Protein AF-A0A9P1HCH6-F1 (afdb_monomer_lite)

Secondary structure (DSSP, 8-state):
-PPPPPEE----TTSSHHHHHHHHHT-TTT-EEE--TTHHHHHTSTT----TTTT-HHHHHHTS-TT--HHHHHHHHHHHTTS-EEE-------S-TTTT--S--GGG--HHHHHHHHHHHHHTTSS-GGG--B--HHHHHH-HHHHHHHHHHHHTPPP-GGGGB--HHHHHHHHHHTGGGTTTSHHHHH-SB----SS------HHHHHHHHHHHH-HHHHHHHHHHHHHHHHHHHHHHTTB--PPPPP-

Organism: NCBI:txid1442378

InterPro domains:
  IPR027417 P-loop containing nucleoside triphosphate hydrolase [G3DSA:3.40.50.300] (3-243)
  IPR027417 P-loop containing nucleoside triphosphate hydrolase [SSF52540] (5-238)
  IPR053226 Pyrrolopyrazine biosynthesis cluster protein F [PTHR48419] (110-244)

Radius of gyration: 18.78 Å; chains: 1; bounding box: 43×44×42 Å

Structure (mmCIF, N/CA/C/O backbone):
data_AF-A0A9P1HCH6-F1
#
_entry.id   AF-A0A9P1HCH6-F1
#
loop_
_atom_site.group_PDB
_atom_site.id
_atom_site.type_symbol
_atom_site.label_atom_id
_atom_site.label_alt_id
_atom_site.label_comp_id
_atom_site.label_asym_id
_atom_site.label_entity_id
_atom_site.label_seq_id
_atom_site.pdbx_PDB_ins_code
_atom_site.Cartn_x
_atom_site.Cartn_y
_atom_site.Cartn_z
_atom_site.occupancy
_atom_site.B_iso_or_equiv
_atom_site.auth_seq_id
_atom_site.auth_comp_id
_atom_site.auth_asym_id
_atom_site.auth_atom_id
_atom_site.pdbx_PDB_model_num
ATOM 1 N N . MET A 1 1 ? -14.260 -20.215 19.682 1.00 40.44 1 MET A N 1
ATOM 2 C CA . MET A 1 1 ? -13.520 -18.948 19.519 1.00 40.44 1 MET A CA 1
ATOM 3 C C . MET A 1 1 ? -14.029 -18.319 18.237 1.00 40.44 1 MET A C 1
ATOM 5 O O . MET A 1 1 ? -14.279 -19.072 17.303 1.00 40.44 1 MET A O 1
ATOM 9 N N . ALA A 1 2 ? -14.319 -17.017 18.216 1.00 41.84 2 ALA A N 1
ATOM 10 C CA . ALA A 1 2 ? -14.715 -16.365 16.970 1.00 41.84 2 ALA A CA 1
ATOM 11 C C . ALA A 1 2 ? -13.561 -16.521 15.970 1.00 41.84 2 ALA A C 1
ATOM 13 O O . ALA A 1 2 ? -12.414 -16.289 16.342 1.00 41.84 2 ALA A O 1
ATOM 14 N N . SER A 1 3 ? -13.860 -16.994 14.759 1.00 47.19 3 SER A N 1
ATOM 15 C CA . SER A 1 3 ? -12.874 -17.119 13.685 1.00 47.19 3 SER A CA 1
ATOM 16 C C . SER A 1 3 ? -12.247 -15.750 13.450 1.00 47.19 3 SER A C 1
ATOM 18 O O . SER A 1 3 ? -12.951 -14.806 13.088 1.00 47.19 3 SER A O 1
ATOM 20 N N . VAL A 1 4 ? -10.946 -15.645 13.688 1.00 64.38 4 VAL A N 1
ATOM 21 C CA . VAL A 1 4 ? -10.162 -14.454 13.380 1.00 64.38 4 VAL A CA 1
ATOM 22 C C . VAL A 1 4 ? -10.122 -14.317 11.859 1.00 64.38 4 VAL A C 1
ATOM 24 O O . VAL A 1 4 ? -9.791 -15.269 11.158 1.00 64.38 4 VAL A O 1
ATOM 27 N N . LYS A 1 5 ? -10.567 -13.172 11.330 1.00 72.06 5 LYS A N 1
ATOM 28 C CA . LYS A 1 5 ? -10.512 -12.893 9.891 1.00 72.06 5 LYS A CA 1
ATOM 29 C C . LYS A 1 5 ? -9.161 -12.233 9.578 1.00 72.06 5 LYS A C 1
ATOM 31 O O . LYS A 1 5 ? -8.866 -11.212 10.207 1.00 72.06 5 LYS A O 1
ATOM 36 N N . PRO A 1 6 ? -8.357 -12.770 8.643 1.00 77.38 6 PRO A N 1
ATOM 37 C CA . PRO A 1 6 ? -7.134 -12.108 8.199 1.00 77.38 6 PRO A CA 1
ATOM 38 C C . PRO A 1 6 ? -7.465 -10.795 7.475 1.00 77.38 6 PRO A C 1
ATOM 40 O O . PRO A 1 6 ? -8.541 -10.658 6.888 1.00 77.38 6 PRO A O 1
ATOM 43 N N . ILE A 1 7 ? -6.543 -9.830 7.515 1.00 80.81 7 ILE A N 1
ATOM 44 C CA . ILE A 1 7 ? -6.733 -8.487 6.955 1.00 80.81 7 ILE A CA 1
ATOM 45 C C . ILE A 1 7 ? -5.707 -8.270 5.846 1.00 80.81 7 ILE A C 1
ATOM 47 O O . ILE A 1 7 ? -4.525 -8.043 6.082 1.00 80.81 7 ILE A O 1
ATOM 51 N N . PHE A 1 8 ? -6.168 -8.302 4.603 1.00 83.12 8 PHE A N 1
ATOM 52 C CA . PHE A 1 8 ? -5.313 -7.998 3.465 1.00 83.12 8 PHE A CA 1
ATOM 53 C C . PHE A 1 8 ? -5.377 -6.505 3.138 1.00 83.12 8 PHE A C 1
ATOM 55 O O . PHE A 1 8 ? -6.469 -5.965 2.961 1.00 83.12 8 PHE A O 1
ATOM 62 N N . THR A 1 9 ? -4.232 -5.839 2.999 1.00 83.31 9 THR A N 1
ATOM 63 C CA . THR A 1 9 ? -4.176 -4.433 2.592 1.00 83.31 9 THR A CA 1
ATOM 64 C C . THR A 1 9 ? -3.406 -4.302 1.290 1.00 83.31 9 THR A C 1
ATOM 66 O O . THR A 1 9 ? -2.201 -4.462 1.239 1.00 83.31 9 THR A O 1
ATOM 69 N N . ALA A 1 10 ? -4.088 -3.973 0.200 1.00 84.12 10 ALA A N 1
ATOM 70 C CA . ALA A 1 10 ? -3.412 -3.675 -1.056 1.00 84.12 10 ALA A CA 1
ATOM 71 C C . ALA A 1 10 ? -3.025 -2.189 -1.106 1.00 84.12 10 ALA A C 1
ATOM 73 O O . ALA A 1 10 ? -3.844 -1.331 -0.785 1.00 84.12 10 ALA A O 1
ATOM 74 N N . THR A 1 11 ? -1.797 -1.874 -1.517 1.00 80.62 11 THR A N 1
ATOM 75 C CA . THR A 1 11 ? -1.327 -0.495 -1.696 1.00 80.62 11 THR A CA 1
ATOM 76 C C . THR A 1 11 ? -0.550 -0.376 -2.998 1.00 80.62 11 THR A C 1
ATOM 78 O O . THR A 1 11 ? -0.023 -1.361 -3.504 1.00 80.62 11 THR A O 1
ATOM 81 N N . HIS A 1 12 ? -0.476 0.836 -3.539 1.00 76.44 12 HIS A N 1
ATOM 82 C CA . HIS A 1 12 ? 0.522 1.180 -4.541 1.00 76.44 12 HIS A CA 1
ATOM 83 C C . HIS A 1 12 ? 1.705 1.856 -3.843 1.00 76.44 12 HIS A C 1
ATOM 85 O O . HIS A 1 12 ? 1.571 2.365 -2.716 1.00 76.44 12 HIS A O 1
ATOM 91 N N . PRO A 1 13 ? 2.865 1.944 -4.503 1.00 70.44 13 PRO A N 1
ATOM 92 C CA . PRO A 1 13 ? 3.971 2.726 -3.995 1.00 70.44 13 PRO A CA 1
ATOM 93 C C . PRO A 1 13 ? 3.630 4.171 -3.649 1.00 70.44 13 PRO A C 1
ATOM 95 O O . PRO A 1 13 ? 2.896 4.843 -4.367 1.00 70.44 13 PRO A O 1
ATOM 98 N N . ARG A 1 14 ? 4.263 4.689 -2.589 1.00 68.31 14 ARG A N 1
ATOM 99 C CA . ARG A 1 14 ? 4.127 6.083 -2.118 1.00 68.31 14 ARG A CA 1
ATOM 100 C C . ARG A 1 14 ? 2.739 6.474 -1.584 1.00 68.31 14 ARG A C 1
ATOM 102 O O . ARG A 1 14 ? 2.523 7.655 -1.352 1.00 68.31 14 ARG A O 1
ATOM 109 N N . ALA A 1 15 ? 1.867 5.521 -1.256 1.00 71.00 15 ALA A N 1
ATOM 110 C CA . ALA A 1 15 ? 0.575 5.790 -0.607 1.00 71.00 15 ALA A CA 1
ATOM 111 C C . ALA A 1 15 ? 0.653 5.983 0.929 1.00 71.00 15 ALA A C 1
ATOM 113 O O . ALA A 1 15 ? -0.327 5.777 1.636 1.00 71.00 15 ALA A O 1
ATOM 114 N N . CYS A 1 16 ? 1.830 6.305 1.483 1.00 77.75 16 CYS A N 1
ATOM 115 C CA . CYS A 1 16 ? 2.064 6.371 2.939 1.00 77.75 16 CYS A CA 1
ATOM 116 C C . CYS A 1 16 ? 1.741 5.073 3.713 1.00 77.75 16 CYS A C 1
ATOM 118 O O . CYS A 1 16 ? 1.562 5.102 4.932 1.00 77.75 16 CYS A O 1
ATOM 120 N N . SER A 1 17 ? 1.754 3.931 3.021 1.00 76.44 17 SER A N 1
ATOM 121 C CA . SER A 1 17 ? 1.450 2.606 3.567 1.00 76.44 17 SER A CA 1
ATOM 122 C C . SER A 1 17 ? 2.354 2.191 4.725 1.00 76.44 17 SER A C 1
ATOM 124 O O . SER A 1 17 ? 1.861 1.605 5.674 1.00 76.44 17 SER A O 1
ATOM 126 N N . THR A 1 18 ? 3.639 2.554 4.725 1.00 78.00 18 THR A N 1
ATOM 127 C CA . THR A 1 18 ? 4.528 2.266 5.863 1.00 78.00 18 THR A CA 1
ATOM 128 C C . THR A 1 18 ? 4.090 3.007 7.120 1.00 78.00 18 THR A C 1
ATOM 130 O O . THR A 1 18 ? 4.117 2.449 8.206 1.00 78.00 18 THR A O 1
ATOM 133 N N . ALA A 1 19 ? 3.673 4.273 7.008 1.00 82.19 19 ALA A N 1
ATOM 134 C CA . ALA A 1 19 ? 3.182 5.010 8.169 1.00 82.19 19 ALA A CA 1
ATOM 135 C C . ALA A 1 19 ? 1.885 4.380 8.698 1.00 82.19 19 ALA A C 1
ATOM 137 O O . ALA A 1 19 ? 1.717 4.264 9.909 1.00 82.19 19 ALA A O 1
ATOM 138 N N . PHE A 1 20 ? 1.019 3.926 7.787 1.00 87.25 20 PHE A N 1
ATOM 139 C CA . PHE A 1 20 ? -0.190 3.179 8.114 1.00 87.25 20 PHE A CA 1
ATOM 140 C C . PHE A 1 20 ? 0.120 1.847 8.805 1.00 87.25 20 PHE A C 1
ATOM 142 O O . PHE A 1 20 ? -0.348 1.618 9.911 1.00 87.25 20 PHE A O 1
ATOM 149 N N . GLU A 1 21 ? 0.947 0.990 8.203 1.00 85.75 21 GLU A N 1
ATOM 150 C CA . GLU A 1 21 ? 1.366 -0.308 8.753 1.00 85.75 21 GLU A CA 1
ATOM 151 C C . GLU A 1 21 ? 1.851 -0.163 10.177 1.00 85.75 21 GLU A C 1
ATOM 153 O O . GLU A 1 21 ? 1.468 -0.889 11.090 1.00 85.75 21 GLU A O 1
ATOM 158 N N . ARG A 1 22 ? 2.692 0.841 10.359 1.00 85.19 22 ARG A N 1
ATOM 159 C CA . ARG A 1 22 ? 3.461 0.984 11.560 1.00 85.19 22 ARG A CA 1
ATOM 160 C C . ARG A 1 22 ? 2.468 1.361 12.713 1.00 85.19 22 ARG A C 1
ATOM 162 O O . ARG A 1 22 ? 2.648 0.882 13.832 1.00 85.19 22 ARG A O 1
ATOM 169 N N . VAL A 1 23 ? 1.344 2.051 12.443 1.00 88.19 23 VAL A N 1
ATOM 170 C CA . VAL A 1 23 ? 0.246 2.261 13.423 1.00 88.19 23 VAL A CA 1
ATOM 171 C C . VAL A 1 23 ? -0.291 0.923 13.946 1.00 88.19 23 VAL A C 1
ATOM 173 O O . VAL A 1 23 ? -0.517 0.767 15.146 1.00 88.19 23 VAL A O 1
ATOM 176 N N . PHE A 1 24 ? -0.447 -0.074 13.074 1.00 88.38 24 PHE A N 1
ATOM 177 C CA . PHE A 1 24 ? -0.938 -1.406 13.440 1.00 88.38 24 PHE A CA 1
ATOM 178 C C . PHE A 1 24 ? 0.141 -2.306 14.050 1.00 88.38 24 PHE A C 1
ATOM 180 O O . PHE A 1 24 ? -0.189 -3.142 14.886 1.00 88.38 24 PHE A O 1
ATOM 187 N N . MET A 1 25 ? 1.426 -2.077 13.772 1.00 85.94 25 MET A N 1
ATOM 188 C CA . MET A 1 25 ? 2.530 -2.783 14.447 1.00 85.94 25 MET A CA 1
ATOM 189 C C . MET A 1 25 ? 2.579 -2.530 15.963 1.00 85.94 25 MET A C 1
ATOM 191 O O . MET A 1 25 ? 3.177 -3.306 16.707 1.00 85.94 25 MET A O 1
ATOM 195 N N . THR A 1 26 ? 1.926 -1.470 16.452 1.00 86.75 26 THR A N 1
ATOM 196 C CA . THR A 1 26 ? 1.762 -1.217 17.897 1.00 86.75 26 THR A CA 1
ATOM 197 C C . THR A 1 26 ? 0.782 -2.196 18.569 1.00 86.75 26 THR A C 1
ATOM 199 O O . THR A 1 26 ? 0.764 -2.333 19.792 1.00 86.75 26 THR A O 1
ATOM 202 N N . ARG A 1 27 ? -0.039 -2.914 17.789 1.00 85.81 27 ARG A N 1
ATOM 203 C CA . ARG A 1 27 ? -1.106 -3.821 18.248 1.00 85.81 27 ARG A CA 1
ATOM 204 C C . ARG A 1 27 ? -0.651 -5.261 18.436 1.00 85.81 27 ARG A C 1
ATOM 206 O O . ARG A 1 27 ? -1.411 -6.182 18.151 1.00 85.81 27 ARG A O 1
ATOM 213 N N . ARG A 1 28 ? 0.554 -5.469 18.959 1.00 81.81 28 ARG A N 1
ATOM 214 C CA . ARG A 1 28 ? 1.176 -6.802 19.114 1.00 81.81 28 ARG A CA 1
ATOM 215 C C . ARG A 1 28 ? 0.398 -7.770 20.000 1.00 81.81 28 ARG A C 1
ATOM 217 O O . ARG A 1 28 ? 0.636 -8.966 19.970 1.00 81.81 28 ARG A O 1
ATOM 224 N N . ASP A 1 29 ? -0.513 -7.245 20.811 1.00 81.38 29 ASP A N 1
ATOM 225 C CA . ASP A 1 29 ? -1.441 -8.025 21.623 1.00 81.38 29 ASP A CA 1
ATOM 226 C C . ASP A 1 29 ? -2.552 -8.697 20.801 1.00 81.38 29 ASP A C 1
ATOM 228 O O . ASP A 1 29 ? -3.227 -9.592 21.303 1.00 81.38 29 ASP A O 1
ATOM 232 N N . SER A 1 30 ? -2.766 -8.249 19.562 1.00 79.12 30 SER A N 1
ATOM 233 C CA . SER A 1 30 ? -3.918 -8.639 18.742 1.00 79.12 30 SER A CA 1
ATOM 234 C C . SER A 1 30 ? -3.628 -8.825 17.252 1.00 79.12 30 SER A C 1
ATOM 236 O O . SER A 1 30 ? -4.443 -9.450 16.587 1.00 79.12 30 SER A O 1
ATOM 238 N N . LEU A 1 31 ? -2.525 -8.293 16.715 1.00 80.88 31 LEU A N 1
ATOM 239 C CA . LEU A 1 31 ? -2.188 -8.320 15.290 1.00 80.88 31 LEU A CA 1
ATOM 240 C C . LEU A 1 31 ? -0.758 -8.820 15.067 1.00 80.88 31 LEU A C 1
ATOM 242 O O . LEU A 1 31 ? 0.160 -8.408 15.781 1.00 80.88 31 LEU A O 1
ATOM 246 N N . GLU A 1 32 ? -0.575 -9.617 14.014 1.00 81.12 32 GLU A N 1
ATOM 247 C CA . GLU A 1 32 ? 0.728 -9.958 13.445 1.00 81.12 32 GLU A CA 1
ATOM 248 C C . GLU A 1 32 ? 0.865 -9.269 12.076 1.00 81.12 32 GLU A C 1
ATOM 250 O O . GLU A 1 32 ? 0.041 -9.438 11.176 1.00 81.12 32 GLU A O 1
ATOM 255 N N . CYS A 1 33 ? 1.887 -8.430 11.914 1.00 80.06 33 CYS A N 1
ATOM 256 C CA . CYS A 1 33 ? 2.113 -7.702 10.663 1.00 80.06 33 CYS A CA 1
ATOM 257 C C . CYS A 1 33 ? 3.126 -8.452 9.798 1.00 80.06 33 CYS A C 1
ATOM 259 O O . CYS A 1 33 ? 4.256 -8.688 10.221 1.00 80.06 33 CYS A O 1
ATOM 261 N N . VAL A 1 34 ? 2.733 -8.785 8.570 1.00 80.88 34 VAL A N 1
ATOM 262 C CA . VAL A 1 34 ? 3.602 -9.408 7.574 1.00 80.88 34 VAL A CA 1
ATOM 263 C C . VAL A 1 34 ? 3.934 -8.360 6.514 1.00 80.88 34 VAL A C 1
ATOM 265 O O . VAL A 1 34 ? 3.160 -8.083 5.595 1.00 80.88 34 VAL A O 1
ATOM 268 N N . HIS A 1 35 ? 5.116 -7.773 6.668 1.00 78.88 35 HIS A N 1
ATOM 269 C CA . HIS A 1 35 ? 5.600 -6.691 5.821 1.00 78.88 35 HIS A CA 1
ATOM 270 C C . HIS A 1 35 ? 6.032 -7.192 4.434 1.00 78.88 35 HIS A C 1
ATOM 272 O O . HIS A 1 35 ? 6.891 -8.070 4.330 1.00 78.88 35 HIS A O 1
ATOM 278 N N . GLU A 1 36 ? 5.449 -6.608 3.383 1.00 75.69 36 GLU A N 1
ATOM 279 C CA . GLU A 1 36 ? 5.825 -6.775 1.967 1.00 75.69 36 GLU A CA 1
ATOM 280 C C . GLU A 1 36 ? 6.195 -8.197 1.514 1.00 75.69 36 GLU A C 1
ATOM 282 O O . GLU A 1 36 ? 7.212 -8.397 0.851 1.00 75.69 36 GLU A O 1
ATOM 287 N N . PRO A 1 37 ? 5.347 -9.201 1.786 1.00 81.12 37 PRO A N 1
ATOM 288 C CA . PRO A 1 37 ? 5.705 -10.607 1.598 1.00 81.12 37 PRO A CA 1
ATOM 289 C C . PRO A 1 37 ? 5.912 -11.006 0.132 1.00 81.12 37 PRO A C 1
ATOM 291 O O . PRO A 1 37 ? 6.514 -12.035 -0.158 1.00 81.12 37 PRO A O 1
ATOM 294 N N . PHE A 1 38 ? 5.367 -10.224 -0.802 1.00 85.19 38 PHE A N 1
ATOM 295 C CA . PHE A 1 38 ? 5.429 -10.501 -2.236 1.00 85.19 38 PHE A CA 1
ATOM 296 C C . PHE A 1 38 ? 6.548 -9.743 -2.959 1.00 85.19 38 PHE A C 1
ATOM 298 O O . PHE A 1 38 ? 6.674 -9.886 -4.176 1.00 85.19 38 PHE A O 1
ATOM 305 N N . GLY A 1 39 ? 7.364 -8.960 -2.246 1.00 83.19 39 GLY A N 1
ATOM 306 C CA . GLY A 1 39 ? 8.494 -8.238 -2.835 1.00 83.19 39 GLY A CA 1
ATOM 307 C C . GLY A 1 39 ? 9.533 -9.176 -3.436 1.00 83.19 39 GLY A C 1
ATOM 308 O O . GLY A 1 39 ? 9.952 -9.020 -4.583 1.00 83.19 39 GLY A O 1
ATOM 309 N N . GLU A 1 40 ? 9.902 -10.207 -2.691 1.00 84.56 40 GLU A N 1
ATOM 310 C CA . GLU A 1 40 ? 10.917 -11.174 -3.079 1.00 84.56 40 GLU A CA 1
ATOM 311 C C . GLU A 1 40 ? 10.569 -11.929 -4.378 1.00 84.56 40 GLU A C 1
ATOM 313 O O . GLU A 1 40 ? 11.381 -11.887 -5.313 1.00 84.56 40 GLU A O 1
ATOM 318 N N . PRO A 1 41 ? 9.389 -12.575 -4.519 1.00 88.31 41 PRO A N 1
ATOM 319 C CA . PRO A 1 41 ? 9.020 -13.223 -5.776 1.00 88.31 41 PRO A CA 1
ATOM 320 C C . PRO A 1 41 ? 8.821 -12.223 -6.924 1.00 88.31 41 PRO A C 1
ATOM 322 O O . PRO A 1 41 ? 9.134 -12.564 -8.064 1.00 88.31 41 PRO A O 1
ATOM 325 N N . PHE A 1 42 ? 8.380 -10.988 -6.643 1.00 87.25 42 PHE A N 1
ATOM 326 C CA . PHE A 1 42 ? 8.181 -9.949 -7.661 1.00 87.25 42 PHE A CA 1
ATOM 327 C C . PHE A 1 42 ? 9.482 -9.475 -8.314 1.00 87.25 42 PHE A C 1
ATOM 329 O O . PHE A 1 42 ? 9.499 -9.269 -9.531 1.00 87.25 42 PHE A O 1
ATOM 336 N N . TYR A 1 43 ? 10.555 -9.314 -7.533 1.00 84.38 43 TYR A N 1
ATOM 337 C CA . TYR A 1 43 ? 11.851 -8.844 -8.031 1.00 84.38 43 TYR A CA 1
ATOM 338 C C . TYR A 1 43 ? 12.796 -9.983 -8.432 1.00 84.38 43 TYR A C 1
ATOM 340 O O . TYR A 1 43 ? 13.481 -9.890 -9.451 1.00 84.38 43 TYR A O 1
ATOM 348 N N . TYR A 1 44 ? 12.855 -11.068 -7.654 1.00 86.81 44 TYR A N 1
ATOM 349 C CA . TYR A 1 44 ? 13.930 -12.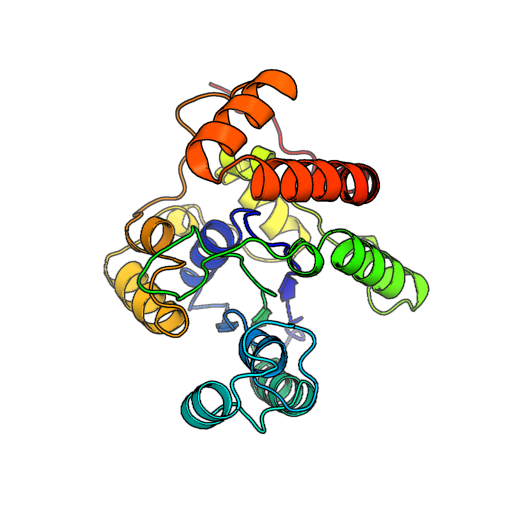064 -7.771 1.00 86.81 44 TYR A CA 1
ATOM 350 C C . TYR A 1 44 ? 13.456 -13.458 -8.180 1.00 86.81 44 TYR A C 1
ATOM 352 O O . TYR A 1 44 ? 14.247 -14.238 -8.730 1.00 86.81 44 TYR A O 1
ATOM 360 N N . GLY A 1 45 ? 12.185 -13.766 -7.928 1.00 87.75 45 GLY A N 1
ATOM 361 C CA . GLY A 1 45 ? 11.613 -15.091 -8.118 1.00 87.75 45 GLY A CA 1
ATOM 362 C C . GLY A 1 45 ? 11.635 -15.597 -9.569 1.00 87.75 45 GLY A C 1
ATOM 363 O O . GLY A 1 45 ? 11.906 -14.856 -10.526 1.00 87.75 45 GLY A O 1
ATOM 364 N N . PRO A 1 46 ? 11.324 -16.889 -9.770 1.00 88.50 46 PRO A N 1
ATOM 365 C CA . PRO A 1 46 ? 11.182 -17.459 -11.106 1.00 88.50 46 PRO A CA 1
ATOM 366 C C . PRO A 1 46 ? 9.961 -16.888 -11.849 1.00 88.50 46 PRO A C 1
ATOM 368 O O . PRO A 1 46 ? 9.980 -16.832 -13.075 1.00 88.50 46 PRO A O 1
ATOM 371 N N . GLU A 1 47 ? 8.952 -16.415 -11.110 1.00 90.31 47 GLU A N 1
ATOM 372 C CA . GLU A 1 47 ? 7.699 -15.812 -11.596 1.00 90.31 47 GLU A CA 1
ATOM 373 C C . GLU A 1 47 ? 7.733 -14.270 -11.586 1.00 90.31 47 GLU A C 1
ATOM 375 O O . GLU A 1 47 ? 6.687 -13.627 -11.655 1.00 90.31 47 GLU A O 1
ATOM 380 N N . ARG A 1 48 ? 8.924 -13.668 -11.453 1.00 87.50 48 ARG A N 1
ATOM 381 C CA . ARG A 1 48 ? 9.093 -12.213 -11.326 1.00 87.50 48 ARG A CA 1
ATOM 382 C C . ARG A 1 48 ? 8.406 -11.445 -12.453 1.00 87.50 48 ARG A C 1
ATOM 384 O O . ARG A 1 48 ? 8.481 -11.831 -13.621 1.00 87.50 48 ARG A O 1
ATOM 391 N N . MET A 1 49 ? 7.802 -10.322 -12.087 1.00 84.88 49 MET A N 1
ATOM 392 C CA . MET A 1 49 ? 7.168 -9.391 -13.024 1.00 84.88 49 MET A CA 1
ATOM 393 C C . MET A 1 49 ? 7.974 -8.098 -13.188 1.00 84.88 49 MET A C 1
ATOM 395 O O . MET A 1 49 ? 7.767 -7.369 -14.156 1.00 84.88 49 MET A O 1
ATOM 399 N N . SER A 1 50 ? 8.911 -7.818 -12.275 1.00 82.88 50 SER A N 1
ATOM 400 C CA . SER A 1 50 ? 9.803 -6.672 -12.413 1.00 82.88 50 SER A CA 1
ATOM 401 C C . SER A 1 50 ? 10.853 -6.915 -13.497 1.00 82.88 50 SER A C 1
ATOM 403 O O . SER A 1 50 ? 11.472 -7.979 -13.578 1.00 82.88 50 SER A O 1
ATOM 405 N N . GLU A 1 51 ? 11.108 -5.882 -14.297 1.00 82.81 51 GLU A N 1
ATOM 406 C CA . GLU A 1 51 ? 12.241 -5.851 -15.225 1.00 82.81 51 GLU A CA 1
ATOM 407 C C . GLU A 1 51 ? 13.558 -5.524 -14.503 1.00 82.81 51 GLU A C 1
ATOM 409 O O . GLU A 1 51 ? 14.644 -5.714 -15.066 1.00 82.81 51 GLU A O 1
ATOM 414 N N . ARG A 1 52 ? 13.492 -5.068 -13.239 1.00 77.81 52 ARG A N 1
ATOM 415 C CA . ARG A 1 52 ? 14.685 -4.789 -12.436 1.00 77.81 52 ARG A CA 1
ATOM 416 C C . ARG A 1 52 ? 15.519 -6.052 -12.300 1.00 77.81 52 ARG A C 1
ATOM 418 O O . ARG A 1 52 ? 15.017 -7.121 -11.966 1.00 77.81 52 ARG A O 1
ATOM 425 N N . TRP A 1 53 ? 16.809 -5.921 -12.600 1.00 77.25 53 TRP A N 1
ATOM 426 C CA . TRP A 1 53 ? 17.780 -7.019 -12.558 1.00 77.25 53 TRP A CA 1
ATOM 427 C C . TRP A 1 53 ? 17.420 -8.227 -13.438 1.00 77.25 53 TRP A C 1
ATOM 429 O O . TRP A 1 53 ? 18.027 -9.287 -13.294 1.00 77.25 53 TRP A O 1
ATOM 439 N N . MET A 1 54 ? 16.505 -8.086 -14.408 1.00 75.62 54 MET A N 1
ATOM 440 C CA . MET A 1 54 ? 16.141 -9.177 -15.321 1.00 75.62 54 MET A CA 1
ATOM 441 C C . MET A 1 54 ? 17.358 -9.736 -16.074 1.00 75.62 54 MET A C 1
ATOM 443 O O . MET A 1 54 ? 17.418 -10.938 -16.338 1.00 75.62 54 MET A O 1
ATOM 447 N N . ASN A 1 55 ? 18.335 -8.872 -16.364 1.00 78.69 55 ASN A N 1
ATOM 448 C CA . ASN A 1 55 ? 19.592 -9.218 -17.029 1.00 78.69 55 ASN A CA 1
ATOM 449 C C . ASN A 1 55 ? 20.768 -9.438 -16.057 1.00 78.69 55 ASN A C 1
ATOM 451 O O . ASN A 1 55 ? 21.851 -9.815 -16.499 1.00 78.69 55 ASN A O 1
ATOM 455 N N . ASP A 1 56 ? 20.571 -9.239 -14.750 1.00 81.94 56 ASP A N 1
ATOM 456 C CA . ASP A 1 56 ? 21.595 -9.418 -13.715 1.00 81.94 56 ASP A CA 1
ATOM 457 C C . ASP A 1 56 ? 21.296 -10.667 -12.874 1.00 81.94 56 ASP A C 1
ATOM 459 O O . ASP A 1 56 ? 20.832 -10.630 -11.730 1.00 81.94 56 ASP A O 1
ATOM 463 N N . ASN A 1 57 ? 21.560 -11.824 -13.483 1.00 81.38 57 ASN A N 1
ATOM 464 C CA . ASN A 1 57 ? 21.374 -13.113 -12.821 1.00 81.38 57 ASN A CA 1
ATOM 465 C C . ASN A 1 57 ? 22.286 -13.294 -11.601 1.00 81.38 57 ASN A C 1
ATOM 467 O O . ASN A 1 57 ? 21.939 -14.061 -10.704 1.00 81.38 57 ASN A O 1
ATOM 471 N N . GLU A 1 58 ? 23.437 -12.622 -11.553 1.00 84.62 58 GLU A N 1
ATOM 472 C CA . GLU A 1 58 ? 24.357 -12.736 -10.424 1.00 84.62 58 GLU A CA 1
ATOM 473 C C . GLU A 1 58 ? 23.778 -12.045 -9.187 1.00 84.62 58 GLU A C 1
ATOM 475 O O . GLU A 1 58 ? 23.731 -12.655 -8.117 1.00 84.62 58 GLU A O 1
ATOM 480 N N . TYR A 1 59 ? 23.268 -10.818 -9.336 1.00 81.31 59 TYR A N 1
ATOM 481 C CA . TYR A 1 59 ? 22.578 -10.106 -8.260 1.00 81.31 59 TYR A CA 1
ATOM 482 C C . TYR A 1 59 ? 21.344 -10.878 -7.781 1.00 81.31 59 TYR A C 1
ATOM 484 O O . TYR A 1 59 ? 21.155 -11.087 -6.581 1.00 81.31 59 TYR A O 1
ATOM 492 N N . ARG A 1 60 ? 20.559 -11.411 -8.725 1.00 83.25 60 ARG A N 1
ATOM 493 C CA . ARG A 1 60 ? 19.377 -12.224 -8.420 1.00 83.25 60 ARG A CA 1
ATOM 494 C C . ARG A 1 60 ? 19.721 -13.455 -7.584 1.00 83.25 60 ARG A C 1
ATOM 496 O O . ARG A 1 60 ? 19.058 -13.706 -6.583 1.00 83.25 60 ARG A O 1
ATOM 503 N N . LEU A 1 61 ? 20.762 -14.206 -7.947 1.00 84.69 61 LEU A N 1
ATOM 504 C CA . LEU A 1 61 ? 21.204 -15.377 -7.178 1.00 84.69 61 LEU A CA 1
ATOM 505 C C . LEU A 1 61 ? 21.761 -14.988 -5.802 1.00 84.69 61 LEU A C 1
ATOM 507 O O . LEU A 1 61 ? 21.483 -15.677 -4.821 1.00 84.69 61 LEU A O 1
ATOM 511 N N . LYS A 1 62 ? 22.493 -13.870 -5.710 1.00 86.38 62 LYS A N 1
ATOM 512 C CA . LYS A 1 62 ? 23.020 -13.346 -4.439 1.00 86.38 62 LYS A CA 1
ATOM 513 C C . LYS A 1 62 ? 21.928 -12.896 -3.467 1.00 86.38 62 LYS A C 1
ATOM 515 O O . LYS A 1 62 ? 22.169 -12.953 -2.267 1.00 86.38 62 LYS A O 1
ATOM 520 N N . SER A 1 63 ? 20.748 -12.501 -3.956 1.00 82.62 63 SER A N 1
ATOM 521 C CA . SER A 1 63 ? 19.614 -12.119 -3.097 1.00 82.62 63 SER A CA 1
ATOM 522 C C . SER A 1 63 ? 19.141 -13.248 -2.170 1.00 82.62 63 SER A C 1
ATOM 524 O O . SER A 1 63 ? 18.546 -12.973 -1.135 1.00 82.62 63 SER A O 1
ATOM 526 N N . GLY A 1 64 ? 19.377 -14.517 -2.537 1.00 86.69 64 GLY A N 1
ATOM 527 C CA . GLY A 1 64 ? 18.868 -15.688 -1.814 1.00 86.69 64 GLY A CA 1
ATOM 528 C C . GLY A 1 64 ? 17.412 -16.059 -2.132 1.00 86.69 64 GLY A C 1
ATOM 529 O O . GLY A 1 64 ? 16.990 -17.161 -1.793 1.00 86.69 64 GLY A O 1
ATOM 530 N N . TYR A 1 65 ? 16.673 -15.208 -2.853 1.00 86.62 65 TYR A N 1
ATOM 531 C CA . TYR A 1 65 ? 15.246 -15.396 -3.166 1.00 86.62 65 TYR A CA 1
ATOM 532 C C . TYR A 1 65 ? 14.973 -15.787 -4.624 1.00 86.62 65 TYR A C 1
ATOM 534 O O . TYR A 1 65 ? 13.832 -15.812 -5.078 1.00 86.62 65 TYR A O 1
ATOM 542 N N . ALA A 1 66 ? 16.020 -16.135 -5.376 1.00 87.00 66 ALA A N 1
ATOM 543 C CA . ALA A 1 66 ? 15.939 -16.447 -6.804 1.00 87.00 66 ALA A CA 1
ATOM 544 C C . ALA A 1 66 ? 14.968 -17.591 -7.168 1.00 87.00 66 ALA A C 1
ATOM 546 O O . ALA A 1 66 ? 14.559 -17.701 -8.326 1.00 87.00 66 ALA A O 1
ATOM 547 N N . ASN A 1 67 ? 14.648 -18.452 -6.199 1.00 90.19 67 ASN A N 1
ATOM 548 C CA . ASN A 1 67 ? 13.767 -19.609 -6.356 1.00 90.19 67 ASN A CA 1
ATOM 549 C C . ASN A 1 67 ? 12.453 -19.474 -5.567 1.00 90.19 67 ASN A C 1
ATOM 551 O O . ASN A 1 67 ? 11.658 -20.406 -5.588 1.00 90.19 67 ASN A O 1
ATOM 555 N N . THR A 1 68 ? 12.228 -18.353 -4.876 1.00 89.94 68 THR A N 1
ATOM 556 C CA . THR A 1 68 ? 11.012 -18.122 -4.087 1.00 89.94 68 THR A CA 1
ATOM 557 C C . THR A 1 68 ? 9.844 -17.806 -5.014 1.00 89.94 68 THR A C 1
ATOM 559 O O . THR A 1 68 ? 9.923 -16.865 -5.803 1.00 89.94 68 THR A O 1
ATOM 562 N N . THR A 1 69 ? 8.763 -18.579 -4.920 1.00 92.12 69 THR A N 1
ATOM 563 C CA . THR A 1 69 ? 7.534 -18.382 -5.707 1.00 92.12 69 THR A CA 1
ATOM 564 C C . THR A 1 69 ? 6.481 -17.592 -4.932 1.00 92.12 69 THR A C 1
ATOM 566 O O . THR A 1 69 ? 6.528 -17.510 -3.701 1.00 92.12 69 THR A O 1
ATOM 569 N N . TYR A 1 70 ? 5.474 -17.054 -5.629 1.00 87.81 70 TYR A N 1
ATOM 570 C CA . TYR A 1 70 ? 4.311 -16.451 -4.959 1.00 87.81 70 TYR A CA 1
ATOM 571 C C . TYR A 1 70 ? 3.564 -17.471 -4.093 1.00 87.81 70 TYR A C 1
ATOM 573 O O . TYR A 1 70 ? 3.037 -17.132 -3.031 1.00 87.81 70 TYR A O 1
ATOM 581 N N . LYS A 1 71 ? 3.550 -18.739 -4.521 1.00 88.88 71 LYS A N 1
ATOM 582 C CA . LYS A 1 71 ? 2.929 -19.831 -3.773 1.00 88.88 71 LYS A CA 1
ATOM 583 C C . LYS A 1 71 ? 3.645 -20.092 -2.447 1.00 88.88 71 LYS A C 1
ATOM 585 O O . LYS A 1 71 ? 2.971 -20.247 -1.436 1.00 88.88 71 LYS A O 1
ATOM 590 N N . ASP A 1 72 ? 4.978 -20.117 -2.433 1.00 88.94 72 ASP A N 1
ATOM 591 C CA . ASP A 1 72 ? 5.752 -20.349 -1.201 1.00 88.94 72 ASP A CA 1
ATOM 592 C C . ASP A 1 72 ? 5.454 -19.279 -0.142 1.00 88.94 72 ASP A C 1
ATOM 594 O O . ASP A 1 72 ? 5.310 -19.572 1.050 1.00 88.94 72 ASP A O 1
ATOM 598 N N . VAL A 1 73 ? 5.312 -18.031 -0.595 1.00 86.94 73 VAL A N 1
ATOM 599 C CA . VAL A 1 73 ? 4.922 -16.898 0.245 1.00 86.94 73 VAL A CA 1
ATOM 600 C C . VAL A 1 73 ? 3.501 -17.080 0.784 1.00 86.94 73 VAL A C 1
ATOM 602 O O . VAL A 1 73 ? 3.294 -16.988 1.994 1.00 86.94 73 VAL A O 1
ATOM 605 N N . LEU A 1 74 ? 2.528 -17.388 -0.080 1.00 84.94 74 LEU A N 1
ATOM 606 C CA . LEU A 1 74 ? 1.141 -17.628 0.334 1.00 84.94 74 LEU A CA 1
ATOM 607 C C . LEU A 1 74 ? 1.022 -18.790 1.322 1.00 84.94 74 LEU A C 1
ATOM 609 O O . LEU A 1 74 ? 0.344 -18.656 2.334 1.00 84.94 74 LEU A O 1
ATOM 613 N N . ASP A 1 75 ? 1.706 -19.906 1.075 1.00 84.88 75 ASP A N 1
ATOM 614 C CA . ASP A 1 75 ? 1.720 -21.057 1.980 1.00 84.88 75 ASP A CA 1
ATOM 615 C C . ASP A 1 75 ? 2.304 -20.688 3.355 1.00 84.88 75 ASP A C 1
ATOM 617 O O . ASP A 1 75 ? 1.926 -21.279 4.366 1.00 84.88 75 ASP A O 1
ATOM 621 N N . THR A 1 76 ? 3.239 -19.734 3.407 1.00 83.62 76 THR A N 1
ATOM 622 C CA . THR A 1 76 ? 3.816 -19.229 4.661 1.00 83.62 76 THR A CA 1
ATOM 623 C C . THR A 1 76 ? 2.822 -18.339 5.397 1.00 83.62 76 THR A C 1
ATOM 625 O O . THR A 1 76 ? 2.580 -18.562 6.580 1.00 83.62 76 THR A O 1
ATOM 628 N N . ILE A 1 77 ? 2.182 -17.405 4.688 1.00 79.75 77 ILE A N 1
ATOM 629 C CA . ILE A 1 77 ? 1.120 -16.548 5.230 1.00 79.75 77 ILE A CA 1
ATOM 630 C C . ILE A 1 77 ? -0.028 -17.402 5.773 1.00 79.75 77 ILE A C 1
ATOM 632 O O . ILE A 1 77 ? -0.473 -17.191 6.890 1.00 79.75 77 ILE A O 1
ATOM 636 N N . LEU A 1 78 ? -0.490 -18.408 5.030 1.00 76.94 78 LEU A N 1
ATOM 637 C CA . LEU A 1 78 ? -1.610 -19.255 5.451 1.00 76.94 78 LEU A CA 1
ATOM 638 C C . LEU A 1 78 ? -1.301 -20.103 6.693 1.00 76.94 78 LEU A C 1
ATOM 640 O O . LEU A 1 78 ? -2.232 -20.529 7.367 1.00 76.94 78 LEU A O 1
ATOM 644 N N . LYS A 1 79 ? -0.024 -20.343 7.015 1.00 74.38 79 LYS A N 1
ATOM 645 C CA . LYS A 1 79 ? 0.372 -21.003 8.272 1.00 74.38 79 LYS A CA 1
ATOM 646 C C . LYS A 1 79 ? 0.306 -20.069 9.478 1.00 74.38 79 LYS A C 1
ATOM 648 O O . LYS A 1 79 ? 0.157 -20.569 10.586 1.00 74.38 79 LYS A O 1
ATOM 653 N N . VAL A 1 80 ? 0.446 -18.759 9.266 1.00 68.25 80 VAL A N 1
ATOM 654 C CA . VAL A 1 80 ? 0.356 -17.731 10.320 1.00 68.25 80 VAL A CA 1
ATOM 655 C C . VAL A 1 80 ? -1.018 -17.051 10.363 1.00 68.25 80 VAL A C 1
ATOM 657 O O . VAL A 1 80 ? -1.384 -16.470 11.372 1.00 68.25 80 VAL A O 1
ATOM 660 N N . ALA A 1 81 ? -1.835 -17.199 9.314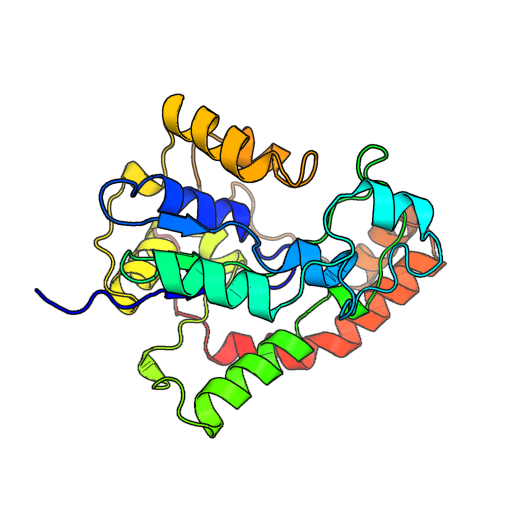 1.00 58.16 81 ALA A N 1
ATOM 661 C CA . ALA A 1 81 ? -3.152 -16.572 9.163 1.00 58.16 81 ALA A CA 1
ATOM 662 C C . ALA A 1 81 ? -4.246 -17.073 10.129 1.00 58.16 81 ALA A C 1
ATOM 664 O O . ALA A 1 81 ? -5.366 -16.559 10.083 1.00 58.16 81 ALA A O 1
ATOM 665 N N . ASP A 1 82 ? -3.940 -18.031 11.012 1.00 52.25 82 ASP A N 1
ATOM 666 C CA . ASP A 1 82 ? -4.751 -18.292 12.212 1.00 52.25 82 ASP A CA 1
ATOM 667 C C . ASP A 1 82 ? -4.698 -17.100 13.203 1.00 52.25 82 ASP A C 1
ATOM 669 O O . ASP A 1 82 ? -5.557 -16.973 14.080 1.00 52.25 82 ASP A O 1
ATOM 673 N N . GLU A 1 83 ? -3.737 -16.187 13.019 1.00 47.16 83 GLU A N 1
ATOM 674 C CA . GLU A 1 83 ? -3.553 -14.922 13.729 1.00 47.16 83 GLU A CA 1
ATOM 675 C C . GLU A 1 83 ? -3.776 -13.741 12.758 1.00 47.16 83 GLU A C 1
ATOM 677 O O . GLU A 1 83 ? -3.553 -13.846 11.548 1.00 47.16 83 GLU A O 1
ATOM 682 N N . HIS A 1 84 ? -4.306 -12.616 13.257 1.00 51.00 84 HIS A N 1
ATOM 683 C CA . HIS A 1 84 ? -4.716 -11.464 12.443 1.00 51.00 84 HIS A CA 1
ATOM 684 C C . HIS A 1 84 ? -3.546 -10.917 11.607 1.00 51.00 84 HIS A C 1
ATOM 686 O O . HIS A 1 84 ? -2.774 -10.086 12.079 1.00 51.00 84 HIS A O 1
ATOM 692 N N . THR A 1 85 ? -3.437 -11.376 10.362 1.00 48.50 85 THR A N 1
ATOM 693 C CA . THR A 1 85 ? -2.305 -11.067 9.489 1.00 48.50 85 THR A CA 1
ATOM 694 C C . THR A 1 85 ? -2.598 -9.818 8.671 1.00 48.50 85 THR A C 1
ATOM 696 O O . THR A 1 85 ? -3.612 -9.792 7.975 1.00 48.50 85 THR A O 1
ATOM 699 N N . PHE A 1 86 ? -1.726 -8.809 8.765 1.00 48.06 86 PHE A N 1
ATOM 700 C CA . PHE A 1 86 ? -1.755 -7.573 7.975 1.00 48.06 86 PHE A CA 1
ATOM 701 C C . PHE A 1 86 ? -0.730 -7.658 6.835 1.00 48.06 86 PHE A C 1
ATOM 703 O O . PHE A 1 86 ? 0.447 -7.883 7.104 1.00 48.06 86 PHE A O 1
ATOM 710 N N . LEU A 1 87 ? -1.160 -7.516 5.578 1.00 45.06 87 LEU A N 1
ATOM 711 C CA . LEU A 1 87 ? -0.313 -7.718 4.387 1.00 45.06 87 LEU A CA 1
ATOM 712 C C . LEU A 1 87 ? -0.310 -6.453 3.545 1.00 45.06 87 LEU A C 1
ATOM 714 O O . LEU A 1 87 ? -1.395 -5.966 3.263 1.00 45.06 87 LEU A O 1
ATOM 718 N N . LEU A 1 88 ? 0.859 -5.969 3.113 1.00 41.97 88 LEU A N 1
ATOM 719 C CA . LEU A 1 88 ? 1.009 -4.839 2.185 1.00 41.97 88 LEU A CA 1
ATOM 720 C C . LEU A 1 88 ? 1.799 -5.253 0.941 1.00 41.97 88 LEU A C 1
ATOM 722 O O . LEU A 1 88 ? 2.897 -5.771 1.096 1.00 41.97 88 LEU A O 1
ATOM 726 N N . PRO A 1 89 ? 1.321 -5.028 -0.292 1.00 40.88 89 PRO A N 1
ATOM 727 C CA . PRO A 1 89 ? 2.139 -5.180 -1.484 1.00 40.88 89 PRO A CA 1
ATOM 728 C C . PRO A 1 89 ? 2.808 -3.858 -1.896 1.00 40.88 89 PRO A C 1
ATOM 730 O O . PRO A 1 89 ? 2.136 -2.881 -2.196 1.00 40.88 89 PRO A O 1
ATOM 733 N N . LEU A 1 90 ? 4.141 -3.922 -1.973 1.00 32.59 90 LEU A N 1
ATOM 734 C CA . LEU A 1 90 ? 5.074 -3.223 -2.872 1.00 32.59 90 LEU A CA 1
ATOM 735 C C . LEU A 1 90 ? 5.180 -1.680 -2.808 1.00 32.59 90 LEU A C 1
ATOM 737 O O . LEU A 1 90 ? 4.258 -0.934 -3.141 1.00 32.59 90 LEU A O 1
ATOM 741 N N . HIS A 1 91 ? 6.399 -1.209 -2.494 1.00 47.12 91 HIS A N 1
ATOM 742 C CA . HIS A 1 91 ? 6.825 0.197 -2.495 1.00 47.12 91 HIS A CA 1
ATOM 743 C C . HIS A 1 91 ? 7.921 0.531 -3.536 1.00 47.12 91 HIS A C 1
ATOM 745 O O . HIS A 1 91 ? 8.730 -0.305 -3.931 1.00 47.12 91 HIS A O 1
ATOM 751 N N . ARG A 1 92 ? 7.979 1.818 -3.925 1.00 40.69 92 ARG A N 1
ATOM 752 C CA . ARG A 1 92 ? 8.974 2.475 -4.798 1.00 40.69 92 ARG A CA 1
ATOM 753 C C . ARG A 1 92 ? 9.865 3.381 -3.951 1.00 40.69 92 ARG A C 1
ATOM 755 O O . ARG A 1 92 ? 9.363 4.288 -3.289 1.00 40.69 92 ARG A O 1
ATOM 762 N N . SER A 1 93 ? 11.178 3.189 -4.051 1.00 40.84 93 SER A N 1
ATOM 763 C CA . SER A 1 93 ? 12.212 3.997 -3.388 1.00 40.84 93 SER A CA 1
ATOM 764 C C . SER A 1 93 ? 12.251 5.454 -3.881 1.00 40.84 93 SER A C 1
ATOM 766 O O . SER A 1 93 ? 11.975 5.708 -5.061 1.00 40.84 93 SER A O 1
ATOM 768 N N . PRO A 1 94 ? 12.684 6.427 -3.058 1.00 38.56 94 PRO A N 1
ATOM 769 C CA . PRO A 1 94 ? 13.427 7.558 -3.604 1.00 38.56 94 PRO A CA 1
ATOM 770 C C . PRO A 1 94 ? 14.690 7.039 -4.311 1.00 38.56 94 PRO A C 1
ATOM 772 O O . PRO A 1 94 ? 15.257 6.035 -3.898 1.00 38.56 94 PRO A O 1
ATOM 775 N N . LEU A 1 95 ? 15.131 7.713 -5.377 1.00 43.25 95 LEU A N 1
ATOM 776 C CA . LEU A 1 95 ? 16.428 7.426 -5.997 1.00 43.25 95 LEU A CA 1
ATOM 777 C C . LEU A 1 95 ? 17.516 7.570 -4.919 1.00 43.25 95 LEU A C 1
ATOM 779 O O . LEU A 1 95 ? 17.852 8.690 -4.533 1.00 43.25 95 LEU A O 1
ATOM 783 N N . ASP A 1 96 ? 18.007 6.452 -4.395 1.00 49.09 96 ASP A N 1
ATOM 784 C CA . ASP A 1 96 ? 19.040 6.397 -3.366 1.00 49.09 96 ASP A CA 1
ATOM 785 C C . ASP A 1 96 ? 20.179 5.522 -3.896 1.00 49.09 96 ASP A C 1
ATOM 787 O O . ASP A 1 96 ? 19.963 4.433 -4.435 1.00 49.09 96 ASP A O 1
ATOM 791 N N . SER A 1 97 ? 21.409 6.008 -3.751 1.00 46.44 97 SER A N 1
ATOM 792 C CA . SER A 1 97 ? 22.618 5.280 -4.135 1.00 46.44 97 SER A CA 1
ATOM 793 C C . SER A 1 97 ? 22.806 3.986 -3.339 1.00 46.44 97 SER A C 1
ATOM 795 O O . SER A 1 97 ? 23.591 3.134 -3.747 1.00 46.44 97 SER A O 1
ATOM 797 N N . ILE A 1 98 ? 22.084 3.820 -2.228 1.00 52.62 98 ILE A N 1
ATOM 798 C CA . ILE A 1 98 ? 22.083 2.604 -1.411 1.00 52.62 98 ILE A CA 1
ATOM 799 C C . ILE A 1 98 ? 21.221 1.498 -2.039 1.00 52.62 98 ILE A C 1
ATOM 801 O O . ILE A 1 98 ? 21.566 0.322 -1.933 1.00 52.62 98 ILE A O 1
ATOM 805 N N . THR A 1 99 ? 20.110 1.844 -2.695 1.00 55.22 99 THR A N 1
ATOM 806 C CA . THR A 1 99 ? 19.105 0.856 -3.123 1.00 55.22 99 THR A CA 1
ATOM 807 C C . THR A 1 99 ? 19.328 0.347 -4.549 1.00 55.22 99 THR A C 1
ATOM 809 O O . THR A 1 99 ? 18.740 -0.662 -4.928 1.00 55.22 99 THR A O 1
ATOM 812 N N . ASN A 1 100 ? 20.196 0.999 -5.337 1.00 59.69 100 ASN A N 1
ATOM 813 C CA . ASN A 1 100 ? 20.368 0.770 -6.783 1.00 59.69 100 ASN A CA 1
ATOM 814 C C . ASN A 1 100 ? 19.073 0.963 -7.602 1.00 59.69 100 ASN A C 1
ATOM 816 O O . ASN A 1 100 ? 18.961 0.469 -8.723 1.00 59.69 100 ASN A O 1
ATOM 820 N N . PHE A 1 101 ? 18.095 1.701 -7.069 1.00 63.75 101 PHE A N 1
ATOM 821 C CA . PHE A 1 101 ? 16.941 2.172 -7.832 1.00 63.75 101 PHE A CA 1
ATOM 822 C C . PHE A 1 101 ? 17.325 3.503 -8.480 1.00 63.75 101 PHE A C 1
ATOM 824 O O . PHE A 1 101 ? 17.112 4.565 -7.905 1.00 63.75 101 PHE A O 1
ATOM 831 N N . ASP A 1 102 ? 17.935 3.447 -9.660 1.00 67.25 102 ASP A N 1
ATOM 832 C CA . ASP A 1 102 ? 18.479 4.607 -10.379 1.00 67.25 102 ASP A CA 1
ATOM 833 C C . ASP A 1 102 ? 17.497 5.233 -11.388 1.00 67.25 102 ASP A C 1
ATOM 835 O O . ASP A 1 102 ? 17.705 6.361 -11.835 1.00 67.25 102 ASP A O 1
ATOM 839 N N . HIS A 1 103 ? 16.392 4.553 -11.706 1.00 70.38 103 HIS A N 1
ATOM 840 C CA . HIS A 1 103 ? 15.356 5.065 -12.604 1.00 70.38 103 HIS A CA 1
ATOM 841 C C . HIS A 1 103 ? 13.937 4.608 -12.233 1.00 70.38 103 HIS A C 1
ATOM 843 O O . HIS A 1 103 ? 13.707 3.618 -11.525 1.00 70.38 103 HIS A O 1
ATOM 849 N N . PHE A 1 104 ? 12.962 5.377 -12.725 1.00 76.56 104 PHE A N 1
ATOM 850 C CA . PHE A 1 104 ? 11.539 5.086 -12.597 1.00 76.56 104 PHE A CA 1
ATOM 851 C C . PHE A 1 104 ? 11.093 4.045 -13.624 1.00 76.56 104 PHE A C 1
ATOM 853 O O . PHE A 1 104 ? 11.385 4.195 -14.808 1.00 76.56 104 PHE A O 1
ATOM 860 N N . LEU A 1 105 ? 10.336 3.047 -13.169 1.00 79.62 105 LEU A N 1
ATOM 861 C CA . LEU A 1 105 ? 9.687 2.068 -14.028 1.00 79.62 105 LEU A CA 1
ATOM 862 C C . LEU A 1 105 ? 8.159 2.224 -13.932 1.00 79.62 105 LEU A C 1
ATOM 864 O O . LEU A 1 105 ? 7.608 2.102 -12.836 1.00 79.62 105 LEU A O 1
ATOM 868 N N . PRO A 1 106 ? 7.459 2.509 -15.046 1.00 82.12 106 PRO A N 1
ATOM 869 C CA . PRO A 1 106 ? 6.007 2.700 -15.044 1.00 82.12 106 PRO A CA 1
ATOM 870 C C . PRO A 1 106 ? 5.196 1.502 -14.541 1.00 82.12 106 PRO A C 1
ATOM 872 O O . PRO A 1 106 ? 4.167 1.698 -13.903 1.00 82.12 106 PRO A O 1
ATOM 875 N N . ASN A 1 107 ? 5.666 0.272 -14.776 1.00 80.75 107 ASN A N 1
ATOM 876 C CA . ASN A 1 107 ? 5.010 -0.961 -14.318 1.00 80.75 107 ASN A CA 1
ATOM 877 C C . ASN A 1 107 ? 5.050 -1.154 -12.790 1.00 80.75 107 ASN A C 1
ATOM 879 O O . ASN A 1 107 ? 4.477 -2.106 -12.277 1.00 80.75 107 ASN A O 1
ATOM 883 N N . GLU A 1 108 ? 5.713 -0.260 -12.056 1.00 78.06 108 GLU A N 1
ATOM 884 C CA . GLU A 1 108 ? 5.686 -0.227 -10.593 1.00 78.06 108 GLU A CA 1
ATOM 885 C C . GLU A 1 108 ? 4.673 0.795 -10.056 1.00 78.06 108 GLU A C 1
ATOM 887 O O . GLU A 1 108 ? 4.578 0.975 -8.848 1.00 78.06 108 GLU A O 1
ATOM 892 N N . ALA A 1 109 ? 3.923 1.502 -10.911 1.00 80.50 109 ALA A N 1
ATOM 893 C CA . ALA A 1 109 ? 2.934 2.480 -10.455 1.00 80.50 109 ALA A CA 1
ATOM 894 C C . ALA A 1 109 ? 1.751 1.832 -9.716 1.00 80.50 109 ALA A C 1
ATOM 896 O O . ALA A 1 109 ? 1.289 2.395 -8.729 1.00 80.50 109 ALA A O 1
ATOM 897 N N . GLY A 1 110 ? 1.293 0.657 -10.159 1.00 83.25 110 GLY A N 1
ATOM 898 C CA . GLY A 1 110 ? 0.388 -0.217 -9.409 1.00 83.25 110 GLY A CA 1
ATOM 899 C C . GLY A 1 110 ? -1.100 0.160 -9.384 1.00 83.25 110 GLY A C 1
ATOM 900 O O . GLY A 1 110 ? -1.867 -0.561 -8.746 1.00 83.25 110 GLY A O 1
ATOM 901 N N . TYR A 1 111 ? -1.546 1.262 -10.009 1.00 84.75 111 TYR A N 1
ATOM 902 C CA . TYR A 1 111 ? -2.964 1.663 -9.940 1.00 84.75 111 TYR A CA 1
ATOM 903 C C . TYR A 1 111 ? -3.874 0.778 -10.802 1.00 84.75 111 TYR A C 1
ATOM 905 O O . TYR A 1 111 ? -4.945 0.398 -10.324 1.00 84.75 111 TYR A O 1
ATOM 913 N N . ASP A 1 112 ? -3.455 0.410 -12.020 1.00 87.25 112 ASP A N 1
ATOM 914 C CA . ASP A 1 112 ? -4.191 -0.562 -12.850 1.00 87.25 112 ASP A CA 1
ATOM 915 C C . ASP A 1 112 ? -4.319 -1.900 -12.112 1.00 87.25 112 ASP A C 1
ATOM 917 O O . ASP A 1 112 ? -5.413 -2.447 -11.968 1.00 87.25 112 ASP A O 1
ATOM 921 N N . GLU A 1 113 ? -3.214 -2.406 -11.560 1.00 88.38 113 GLU A N 1
ATOM 922 C CA . GLU A 1 113 ? -3.192 -3.663 -10.817 1.00 88.38 113 GLU A CA 1
ATOM 923 C C . GLU A 1 113 ? -4.095 -3.616 -9.578 1.00 88.38 113 GLU A C 1
ATOM 925 O O . GLU A 1 113 ? -4.840 -4.568 -9.331 1.00 88.38 113 GLU A O 1
ATOM 930 N N . LEU A 1 114 ? -4.089 -2.508 -8.826 1.00 87.38 114 LEU A N 1
ATOM 931 C CA . LEU A 1 114 ? -4.988 -2.299 -7.687 1.00 87.38 114 LEU A CA 1
ATOM 932 C C . LEU A 1 114 ? -6.452 -2.297 -8.104 1.00 87.38 114 LEU A C 1
ATOM 934 O O . LEU A 1 114 ? -7.273 -2.947 -7.456 1.00 87.38 114 LEU A O 1
ATOM 938 N N . ARG A 1 115 ? -6.791 -1.574 -9.175 1.00 89.88 115 ARG A N 1
ATOM 939 C CA . ARG A 1 115 ? -8.160 -1.530 -9.686 1.00 89.88 115 ARG A CA 1
ATOM 940 C C . ARG A 1 115 ? -8.613 -2.909 -10.141 1.00 89.88 115 ARG A C 1
ATOM 942 O O . ARG A 1 115 ? -9.707 -3.338 -9.786 1.00 89.88 115 ARG A O 1
ATOM 949 N N . ARG A 1 116 ? -7.772 -3.623 -10.886 1.00 91.12 116 ARG A N 1
ATOM 950 C CA . ARG A 1 116 ? -8.068 -4.978 -11.359 1.00 91.12 116 ARG A CA 1
ATOM 951 C C . ARG A 1 116 ? -8.244 -5.947 -10.201 1.00 91.12 116 ARG A C 1
ATOM 953 O O . ARG A 1 116 ? -9.175 -6.743 -10.239 1.00 91.12 116 ARG A O 1
ATOM 960 N N . LEU A 1 117 ? -7.407 -5.859 -9.165 1.00 89.88 117 LEU A N 1
ATOM 961 C CA . LEU A 1 117 ? -7.575 -6.641 -7.942 1.00 89.88 117 LEU A CA 1
ATOM 962 C C . LEU A 1 117 ? -8.902 -6.302 -7.253 1.00 89.88 117 LEU A C 1
ATOM 964 O O . LEU A 1 117 ? -9.653 -7.208 -6.904 1.00 89.88 117 LEU A O 1
ATOM 968 N N . PHE A 1 118 ? -9.215 -5.016 -7.094 1.00 88.25 118 PHE A N 1
ATOM 969 C CA . PHE A 1 118 ? -10.461 -4.552 -6.485 1.00 88.25 118 PHE A CA 1
ATOM 970 C C . PHE A 1 118 ? -11.696 -5.084 -7.229 1.00 88.25 118 PHE A C 1
ATOM 972 O O . PHE A 1 118 ? -12.573 -5.696 -6.619 1.00 88.25 118 PHE A O 1
ATOM 979 N N . ASP A 1 119 ? -11.741 -4.918 -8.552 1.00 90.56 119 ASP A N 1
ATOM 980 C CA . ASP A 1 119 ? -12.855 -5.376 -9.387 1.00 90.56 119 ASP A CA 1
ATOM 981 C C . ASP A 1 119 ? -12.945 -6.914 -9.417 1.00 90.56 119 ASP A C 1
ATOM 983 O O . ASP A 1 119 ? -14.043 -7.474 -9.361 1.00 90.56 119 ASP A O 1
ATOM 987 N N . TYR A 1 120 ? -11.807 -7.616 -9.448 1.00 91.06 120 TYR A N 1
ATOM 988 C CA . TYR A 1 120 ? -11.746 -9.080 -9.384 1.00 91.06 120 TYR A CA 1
ATOM 989 C C . TYR A 1 120 ? -12.332 -9.617 -8.074 1.00 91.06 120 TYR A C 1
ATOM 991 O O . TYR A 1 120 ? -13.189 -10.497 -8.090 1.00 91.06 120 TYR A O 1
ATOM 999 N N . LEU A 1 121 ? -11.930 -9.043 -6.937 1.00 88.44 121 LEU A N 1
ATOM 1000 C CA . LEU A 1 121 ? -12.404 -9.453 -5.615 1.00 88.44 121 LEU A CA 1
ATOM 1001 C C . LEU A 1 121 ? -13.931 -9.338 -5.476 1.00 88.44 121 LEU A C 1
ATOM 1003 O O . LEU A 1 121 ? -14.555 -10.203 -4.860 1.00 88.44 121 LEU A O 1
ATOM 1007 N N . ILE A 1 122 ? -14.525 -8.302 -6.077 1.00 86.56 122 ILE A N 1
ATOM 1008 C CA . ILE A 1 122 ? -15.978 -8.090 -6.094 1.00 86.56 122 ILE A CA 1
ATOM 1009 C C . ILE A 1 122 ? -16.666 -9.038 -7.079 1.00 86.56 122 ILE A C 1
ATOM 1011 O O . ILE A 1 122 ? -17.668 -9.662 -6.734 1.00 86.56 122 ILE A O 1
ATOM 1015 N N . SER A 1 123 ? -16.167 -9.119 -8.315 1.00 91.31 123 SER A N 1
ATOM 1016 C CA . SER A 1 123 ? -16.824 -9.868 -9.396 1.00 91.31 123 SER A CA 1
ATOM 1017 C C . SER A 1 123 ? -16.835 -11.376 -9.160 1.00 91.31 123 SER A C 1
ATOM 1019 O O . SER A 1 123 ? -17.847 -12.019 -9.432 1.00 91.31 123 SER A O 1
ATOM 1021 N N . GLU A 1 124 ? -15.766 -11.918 -8.579 1.00 92.62 124 GLU A N 1
ATOM 1022 C CA . GLU A 1 124 ? -15.670 -13.333 -8.207 1.00 92.62 124 GLU A CA 1
ATOM 1023 C C . GLU A 1 124 ? -16.316 -13.640 -6.844 1.00 92.62 124 GLU A C 1
ATOM 1025 O O . GLU A 1 124 ? -16.369 -14.796 -6.425 1.00 92.62 124 GLU A O 1
ATOM 1030 N N . GLY A 1 125 ? -16.810 -12.621 -6.129 1.00 86.00 125 GLY A N 1
ATOM 1031 C CA . GLY A 1 125 ? -17.440 -12.788 -4.818 1.00 86.00 125 GLY A CA 1
ATOM 1032 C C . GLY A 1 125 ? -16.487 -13.322 -3.746 1.00 86.00 125 GLY A C 1
ATOM 1033 O O . GLY A 1 125 ? -16.926 -13.997 -2.816 1.00 86.00 125 GLY A O 1
ATOM 1034 N N . VAL A 1 126 ? -15.183 -13.043 -3.875 1.00 85.12 126 VAL A N 1
ATOM 1035 C CA . VAL A 1 126 ? -14.162 -13.450 -2.891 1.00 85.12 126 VAL A CA 1
ATOM 1036 C C . VAL A 1 126 ? -14.385 -12.726 -1.565 1.00 85.12 126 VAL A C 1
ATOM 1038 O O . VAL A 1 126 ? -14.179 -13.300 -0.496 1.00 85.12 126 VAL A O 1
ATOM 1041 N N . VAL A 1 127 ? -14.824 -11.468 -1.634 1.00 82.00 127 VAL A N 1
ATOM 1042 C CA . VAL A 1 127 ? -15.187 -10.646 -0.477 1.00 82.00 127 VAL A CA 1
ATOM 1043 C C . VAL A 1 127 ? -16.478 -9.887 -0.751 1.00 82.00 127 VAL A C 1
ATOM 1045 O O . VAL A 1 127 ? -16.750 -9.466 -1.877 1.00 82.00 127 VAL A O 1
ATOM 1048 N N . ASP A 1 128 ? -17.260 -9.659 0.302 1.00 83.62 128 ASP A N 1
ATOM 1049 C CA . ASP A 1 128 ? -18.398 -8.753 0.222 1.00 83.62 128 ASP A CA 1
ATOM 1050 C C . ASP A 1 128 ? -17.907 -7.325 -0.024 1.00 83.62 128 ASP A C 1
ATOM 1052 O O . ASP A 1 128 ? -16.938 -6.871 0.590 1.00 83.62 128 ASP A O 1
ATOM 1056 N N . ARG A 1 129 ? -18.626 -6.577 -0.865 1.00 81.38 129 ARG A N 1
ATOM 1057 C CA . ARG A 1 129 ? -18.299 -5.177 -1.171 1.00 81.38 129 ARG A CA 1
ATOM 1058 C C . ARG A 1 129 ? -18.170 -4.307 0.083 1.00 81.38 129 ARG A C 1
ATOM 1060 O O . ARG A 1 129 ? -17.306 -3.442 0.128 1.00 81.38 129 ARG A O 1
ATOM 1067 N N . ASP A 1 130 ? -18.988 -4.561 1.102 1.00 83.12 130 ASP A N 1
ATOM 1068 C CA . ASP A 1 130 ? -18.962 -3.814 2.367 1.00 83.12 130 ASP A CA 1
ATOM 1069 C C . ASP A 1 130 ? -17.734 -4.132 3.239 1.00 83.12 130 ASP A C 1
ATOM 1071 O O . ASP A 1 130 ? -17.432 -3.378 4.164 1.00 83.12 130 ASP A O 1
ATOM 1075 N N . SER A 1 131 ? -17.026 -5.229 2.942 1.00 83.50 131 SER A N 1
ATOM 1076 C CA . SER A 1 131 ? -15.766 -5.604 3.597 1.00 83.50 131 SER A CA 1
ATOM 1077 C C . SER A 1 131 ? -14.540 -4.975 2.925 1.00 83.50 131 SER A C 1
ATOM 1079 O O . SER A 1 131 ? -13.453 -5.013 3.498 1.00 83.50 131 SER A O 1
ATOM 1081 N N . LEU A 1 132 ? -14.686 -4.399 1.725 1.00 87.56 132 LEU A N 1
ATOM 1082 C CA . LEU A 1 132 ? -13.611 -3.676 1.050 1.00 87.56 132 LEU A CA 1
ATOM 1083 C C . LEU A 1 132 ? -13.541 -2.238 1.560 1.00 87.56 132 LEU A C 1
ATOM 1085 O O . LEU A 1 132 ? -14.501 -1.473 1.468 1.00 87.56 132 LEU A O 1
ATOM 1089 N N . VAL A 1 133 ? -12.370 -1.864 2.067 1.00 90.00 133 VAL A N 1
ATOM 1090 C CA . VAL A 1 133 ? -12.105 -0.530 2.602 1.00 90.00 133 VAL A CA 1
ATOM 1091 C C . VAL A 1 133 ? -11.043 0.142 1.748 1.00 90.00 133 VAL A C 1
ATOM 1093 O O . VAL A 1 133 ? -9.928 -0.359 1.632 1.00 90.00 133 VAL A O 1
ATOM 1096 N N . VAL A 1 134 ? -11.385 1.294 1.175 1.00 90.81 134 VAL A N 1
ATOM 1097 C CA . VAL A 1 134 ? -10.428 2.167 0.490 1.00 90.81 134 VAL A CA 1
ATOM 1098 C C . VAL A 1 134 ? -10.154 3.363 1.393 1.00 90.81 134 VAL A C 1
ATOM 1100 O O . VAL A 1 134 ? -11.082 4.063 1.801 1.00 90.81 134 VAL A O 1
ATOM 1103 N N . LEU A 1 135 ? -8.885 3.592 1.723 1.00 89.50 135 LEU A N 1
ATOM 1104 C CA . LEU A 1 135 ? -8.439 4.748 2.492 1.00 89.50 135 LEU A CA 1
ATOM 1105 C C . LEU A 1 135 ? -7.536 5.610 1.611 1.00 89.50 135 LEU A C 1
ATOM 1107 O O . LEU A 1 135 ? -6.543 5.119 1.081 1.00 89.50 135 LEU A O 1
ATOM 1111 N N . ASP A 1 136 ? -7.887 6.884 1.462 1.00 88.88 136 ASP A N 1
ATOM 1112 C CA . ASP A 1 136 ? -7.055 7.846 0.746 1.00 88.88 136 ASP A CA 1
ATOM 1113 C C . ASP A 1 136 ? -5.907 8.332 1.650 1.00 88.88 136 ASP A C 1
ATOM 1115 O O . ASP A 1 136 ? -6.090 8.608 2.843 1.00 88.88 136 ASP A O 1
ATOM 1119 N N . ALA A 1 137 ? -4.699 8.393 1.086 1.00 85.75 137 ALA A N 1
ATOM 1120 C CA . ALA A 1 137 ? -3.501 8.753 1.832 1.00 85.75 137 ALA A CA 1
ATOM 1121 C C . ALA A 1 137 ? -3.510 10.223 2.277 1.00 85.75 137 ALA A C 1
ATOM 1123 O O . ALA A 1 137 ? -3.032 10.520 3.373 1.00 85.75 137 ALA A O 1
ATOM 1124 N N . ASP A 1 138 ? -4.062 11.137 1.474 1.00 83.62 138 ASP A N 1
ATOM 1125 C CA . ASP A 1 138 ? -4.161 12.550 1.837 1.00 83.62 138 ASP A CA 1
ATOM 1126 C C . ASP A 1 138 ? -5.168 12.743 2.975 1.00 83.62 138 ASP A C 1
ATOM 1128 O O . ASP A 1 138 ? -4.843 13.419 3.954 1.00 83.62 138 ASP A O 1
ATOM 1132 N N . ASP A 1 139 ? -6.324 12.072 2.918 1.00 86.44 139 ASP A N 1
ATOM 1133 C CA . ASP A 1 139 ? -7.313 12.090 4.008 1.00 86.44 139 ASP A CA 1
ATOM 1134 C C . ASP A 1 139 ? -6.707 11.566 5.323 1.00 86.44 139 ASP A C 1
ATOM 1136 O O . ASP A 1 139 ? -6.914 12.141 6.401 1.00 86.44 139 ASP A O 1
ATOM 1140 N N . MET A 1 140 ? -5.907 10.495 5.241 1.00 88.44 140 MET A N 1
ATOM 1141 C CA . MET A 1 140 ? -5.176 9.963 6.390 1.00 88.44 140 MET A CA 1
ATOM 1142 C C . MET A 1 140 ? -4.151 10.962 6.929 1.00 88.44 140 MET A C 1
ATOM 1144 O O . MET A 1 140 ? -4.054 11.131 8.140 1.00 88.44 140 MET A O 1
ATOM 1148 N N . LEU A 1 141 ? -3.374 11.623 6.072 1.00 85.69 141 LEU A N 1
ATOM 1149 C CA . LEU A 1 141 ? -2.362 12.586 6.513 1.00 85.69 141 LEU A CA 1
ATOM 1150 C C . LEU A 1 141 ? -2.972 13.883 7.062 1.00 85.69 141 LEU A C 1
ATOM 1152 O O . LEU A 1 141 ? -2.364 14.520 7.926 1.00 85.69 141 LEU A O 1
ATOM 1156 N N . ASP A 1 142 ? -4.150 14.285 6.586 1.00 87.06 142 ASP A N 1
ATOM 1157 C CA . ASP A 1 142 ? -4.871 15.463 7.073 1.00 87.06 142 ASP A CA 1
ATOM 1158 C C . ASP A 1 142 ? -5.500 15.238 8.448 1.00 87.06 142 ASP A C 1
ATOM 1160 O O . ASP A 1 142 ? -5.421 16.109 9.325 1.00 87.06 142 ASP A O 1
ATOM 1164 N N . ASN A 1 143 ? -6.105 14.068 8.664 1.00 90.31 143 ASN A N 1
ATOM 1165 C CA . ASN A 1 143 ? -6.740 13.723 9.931 1.00 90.31 143 ASN A CA 1
ATOM 1166 C C . ASN A 1 143 ? -6.482 12.255 10.328 1.00 90.31 143 ASN A C 1
ATOM 1168 O O . ASN A 1 143 ? -7.408 11.436 10.287 1.00 90.31 143 ASN A O 1
ATOM 1172 N N . PRO A 1 144 ? -5.250 11.914 10.768 1.00 91.12 144 PRO A N 1
ATOM 1173 C CA . PRO A 1 144 ? -4.865 10.529 11.032 1.00 91.12 144 PRO A CA 1
ATOM 1174 C C . PRO A 1 144 ? -5.740 9.831 12.065 1.00 91.12 144 PRO A C 1
ATOM 1176 O O . PRO A 1 144 ? -6.095 8.671 11.891 1.00 91.12 144 PRO A O 1
ATOM 1179 N N . GLU A 1 145 ? -6.131 10.528 13.133 1.00 93.06 145 GLU A N 1
ATOM 1180 C CA . GLU A 1 145 ? -6.964 9.934 14.178 1.00 93.06 145 GLU A CA 1
ATOM 1181 C C . GLU A 1 145 ? -8.340 9.528 13.648 1.00 93.06 145 GLU A C 1
ATOM 1183 O O . GLU A 1 145 ? -8.785 8.407 13.895 1.00 93.06 145 GLU A O 1
ATOM 1188 N N . ALA A 1 146 ? -9.002 10.407 12.891 1.00 93.12 146 ALA A N 1
ATOM 1189 C CA . ALA A 1 146 ? -10.305 10.099 12.316 1.00 93.12 146 ALA A CA 1
ATOM 1190 C C . ALA A 1 146 ? -10.209 9.013 11.235 1.00 93.12 146 ALA A C 1
ATOM 1192 O O . ALA A 1 146 ? -11.052 8.117 11.202 1.00 93.12 146 ALA A O 1
ATOM 1193 N N . ALA A 1 147 ? -9.172 9.064 10.395 1.00 92.25 147 ALA A N 1
ATOM 1194 C CA . ALA A 1 147 ? -8.923 8.085 9.343 1.00 92.25 147 ALA A CA 1
ATOM 1195 C C . ALA A 1 147 ? -8.685 6.675 9.899 1.00 92.25 147 ALA A C 1
ATOM 1197 O O . ALA A 1 147 ? -9.383 5.734 9.520 1.00 92.25 147 ALA A O 1
ATOM 1198 N N . ILE A 1 148 ? -7.751 6.531 10.845 1.00 92.56 148 ILE A N 1
ATOM 1199 C CA . ILE A 1 148 ? -7.442 5.238 11.466 1.00 92.56 148 ILE A CA 1
ATOM 1200 C C . ILE A 1 148 ? -8.635 4.728 12.276 1.00 92.56 148 ILE A C 1
ATOM 1202 O O . ILE A 1 148 ? -8.949 3.545 12.201 1.00 92.56 148 ILE A O 1
ATOM 1206 N N . ARG A 1 149 ? -9.357 5.596 12.998 1.00 93.75 149 ARG A N 1
ATOM 1207 C CA . ARG A 1 149 ? -10.575 5.190 13.718 1.00 93.75 149 ARG A CA 1
ATOM 1208 C C . ARG A 1 149 ? -11.641 4.639 12.769 1.00 93.75 149 ARG A C 1
ATOM 1210 O O . ARG A 1 149 ? -12.194 3.581 13.052 1.00 93.75 149 ARG A O 1
ATOM 1217 N N . ALA A 1 150 ? -11.898 5.323 11.654 1.00 92.50 150 ALA A N 1
ATOM 1218 C CA . ALA A 1 150 ? -12.866 4.875 10.653 1.00 92.50 150 ALA A CA 1
ATOM 1219 C C . ALA A 1 150 ? -12.446 3.548 9.999 1.00 92.50 150 ALA A C 1
ATOM 1221 O O . ALA A 1 150 ? -13.286 2.673 9.783 1.00 92.50 150 ALA A O 1
ATOM 1222 N N . TYR A 1 151 ? -11.149 3.370 9.727 1.00 91.31 151 TYR A N 1
ATOM 1223 C CA . TYR A 1 151 ? -10.611 2.103 9.232 1.00 91.31 151 TYR A CA 1
ATOM 1224 C C . TYR A 1 151 ? -10.808 0.971 10.250 1.00 91.31 151 TYR A C 1
ATOM 1226 O O . TYR A 1 151 ? -11.354 -0.079 9.914 1.00 91.31 151 TYR A O 1
ATOM 1234 N N . CYS A 1 152 ? -10.418 1.200 11.507 1.00 90.94 152 CYS A N 1
ATOM 1235 C CA . CYS A 1 152 ? -10.561 0.240 12.598 1.00 90.94 152 CYS A CA 1
ATOM 1236 C C . CYS A 1 152 ? -12.018 -0.211 12.778 1.00 90.94 152 CYS A C 1
ATOM 1238 O O . CYS A 1 152 ? -12.279 -1.411 12.841 1.00 90.94 152 CYS A O 1
ATOM 1240 N N . GLU A 1 153 ? -12.973 0.723 12.764 1.00 90.88 153 GLU A N 1
ATOM 1241 C CA . GLU A 1 153 ? -14.406 0.419 12.864 1.00 90.88 153 GLU A CA 1
ATOM 1242 C C . GLU A 1 153 ? -14.891 -0.493 11.728 1.00 90.88 153 GLU A C 1
ATOM 1244 O O . GLU A 1 153 ? -15.631 -1.446 11.969 1.00 90.88 153 GLU A O 1
ATOM 1249 N N . LYS A 1 154 ? -14.448 -0.237 10.491 1.00 88.19 154 LYS A N 1
ATOM 1250 C CA . LYS A 1 154 ? -14.843 -1.030 9.320 1.00 88.19 154 LYS A CA 1
ATOM 1251 C C . LYS A 1 154 ? -14.259 -2.435 9.315 1.00 88.19 154 LYS A C 1
ATOM 1253 O O . LYS A 1 154 ? -14.942 -3.376 8.924 1.00 88.19 154 LYS A O 1
ATOM 1258 N N . VAL A 1 155 ? -13.010 -2.567 9.745 1.00 85.62 155 VAL A N 1
ATOM 1259 C CA . VAL A 1 155 ? -12.280 -3.840 9.727 1.00 85.62 155 VAL A CA 1
ATOM 1260 C C . VAL A 1 155 ? -12.513 -4.654 11.009 1.00 85.62 155 VAL A C 1
ATOM 1262 O O . VAL A 1 155 ? -12.220 -5.847 11.056 1.00 85.62 155 VAL A O 1
ATOM 1265 N N . GLY A 1 156 ? -13.109 -4.045 12.039 1.00 86.44 156 GLY A N 1
ATOM 1266 C CA . GLY A 1 156 ? -13.395 -4.696 13.318 1.00 86.44 156 GLY A CA 1
ATOM 1267 C C . GLY A 1 156 ? -12.188 -4.752 14.257 1.00 86.44 156 GLY A C 1
ATOM 1268 O O . GLY A 1 156 ? -12.108 -5.644 15.098 1.00 86.44 156 GLY A O 1
ATOM 1269 N N . ILE A 1 157 ? -11.251 -3.812 14.115 1.00 87.38 157 ILE A N 1
ATOM 1270 C CA . ILE A 1 157 ? -10.143 -3.608 15.053 1.00 87.38 157 ILE A CA 1
ATOM 1271 C C . ILE A 1 157 ? -10.583 -2.575 16.094 1.00 87.38 157 ILE A C 1
ATOM 1273 O O . ILE A 1 157 ? -11.169 -1.550 15.758 1.00 87.38 157 ILE A O 1
ATOM 1277 N N . ASP A 1 158 ? -10.280 -2.813 17.368 1.00 89.88 158 ASP A N 1
ATOM 1278 C CA . ASP A 1 158 ? -10.500 -1.805 18.409 1.00 89.88 158 ASP A CA 1
ATOM 1279 C C . ASP A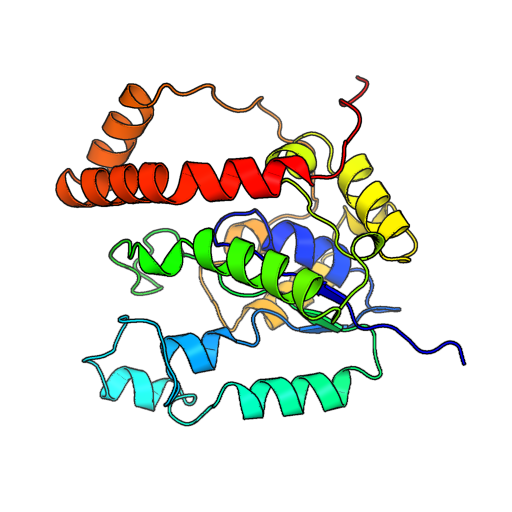 1 158 ? -9.551 -0.615 18.202 1.00 89.88 158 ASP A C 1
ATOM 1281 O O . ASP A 1 158 ? -8.349 -0.812 18.064 1.00 89.88 158 ASP A O 1
ATOM 1285 N N . PHE A 1 159 ? -10.035 0.622 18.167 1.00 91.62 159 PHE A N 1
ATOM 1286 C CA . PHE A 1 159 ? -9.150 1.780 18.009 1.00 91.62 159 PHE A CA 1
ATOM 1287 C C . PHE A 1 159 ? -8.558 2.196 19.360 1.00 91.62 159 PHE A C 1
ATOM 1289 O O . PHE A 1 159 ? -9.296 2.506 20.294 1.00 91.62 159 PHE A O 1
ATOM 1296 N N . ARG A 1 160 ? -7.227 2.320 19.438 1.00 90.44 160 ARG A N 1
ATOM 1297 C CA . ARG A 1 160 ? -6.538 2.911 20.593 1.00 90.44 160 ARG A CA 1
ATOM 1298 C C . ARG A 1 160 ? -5.746 4.141 20.159 1.00 90.44 160 ARG A C 1
ATOM 1300 O O . ARG A 1 160 ? -5.027 4.116 19.165 1.00 90.44 160 ARG A O 1
ATOM 1307 N N . SER A 1 161 ? -5.850 5.230 20.918 1.00 89.19 161 SER A N 1
ATOM 1308 C CA . SER A 1 161 ? -5.133 6.481 20.618 1.00 89.19 161 SER A CA 1
ATOM 1309 C C . SER A 1 161 ? -3.610 6.348 20.729 1.00 89.19 161 SER A C 1
ATOM 1311 O O . SER A 1 161 ? -2.873 7.147 20.148 1.00 89.19 161 SER A O 1
ATOM 1313 N N . ASP A 1 162 ? -3.131 5.354 21.482 1.00 88.94 162 ASP A N 1
ATOM 1314 C CA . ASP A 1 162 ? -1.710 5.027 21.576 1.00 88.94 162 ASP A CA 1
ATOM 1315 C C . ASP A 1 162 ? -1.149 4.486 20.255 1.00 88.94 162 ASP A C 1
ATOM 1317 O O . ASP A 1 162 ? 0.023 4.699 19.998 1.00 88.94 162 ASP A O 1
ATOM 1321 N N . MET A 1 163 ? -1.972 3.940 19.352 1.00 89.12 163 MET A N 1
ATOM 1322 C CA . MET A 1 163 ? -1.523 3.430 18.047 1.00 89.12 163 MET A CA 1
ATOM 1323 C C . MET A 1 163 ? -0.871 4.507 17.167 1.00 89.12 163 MET A C 1
ATOM 1325 O O . MET A 1 163 ? -0.098 4.201 16.265 1.00 89.12 163 MET A O 1
ATOM 1329 N N . LEU A 1 164 ? -1.177 5.783 17.415 1.00 89.94 164 LEU A N 1
ATOM 1330 C CA . LEU A 1 164 ? -0.604 6.915 16.683 1.00 89.94 164 LEU A CA 1
ATOM 1331 C C . LEU A 1 164 ? 0.734 7.395 17.271 1.00 89.94 164 LEU A C 1
ATOM 1333 O O . LEU A 1 164 ? 1.374 8.263 16.673 1.00 89.94 164 LEU A O 1
ATOM 1337 N N . ASN A 1 165 ? 1.149 6.877 18.433 1.00 89.62 165 ASN A N 1
ATOM 1338 C CA . ASN A 1 165 ? 2.325 7.298 19.196 1.00 89.62 165 ASN A CA 1
ATOM 1339 C C . ASN A 1 165 ? 3.210 6.088 19.538 1.00 89.62 165 ASN A C 1
ATOM 1341 O O . ASN A 1 165 ? 2.735 5.060 19.990 1.00 89.62 165 ASN A O 1
ATOM 1345 N N . TRP A 1 166 ? 4.520 6.206 19.349 1.00 86.75 166 TRP A N 1
ATOM 1346 C CA . TRP A 1 166 ? 5.382 5.043 19.163 1.00 86.75 166 TRP A CA 1
ATOM 1347 C C . TRP A 1 166 ? 6.455 5.094 20.227 1.00 86.75 166 TRP A C 1
ATOM 1349 O O . TRP A 1 166 ? 7.154 6.105 20.355 1.00 86.75 166 TRP A O 1
ATOM 1359 N N . SER A 1 167 ? 6.589 4.017 20.990 1.00 85.81 167 SER A N 1
ATOM 1360 C CA . SER A 1 167 ? 7.660 3.905 21.970 1.00 85.81 167 SER A CA 1
ATOM 1361 C C . SER A 1 167 ? 9.001 3.593 21.294 1.00 85.81 167 SER A C 1
ATOM 1363 O O . SER A 1 167 ? 9.078 3.294 20.098 1.00 85.81 167 SER A O 1
ATOM 1365 N N . GLN A 1 168 ? 10.082 3.633 22.074 1.00 83.25 168 GLN A N 1
ATOM 1366 C CA . GLN A 1 168 ? 11.389 3.187 21.596 1.00 83.25 168 GLN A CA 1
ATOM 1367 C C . GLN A 1 168 ? 11.373 1.696 21.213 1.00 83.25 168 GLN A C 1
ATOM 1369 O O . GLN A 1 168 ? 12.004 1.318 20.229 1.00 83.25 168 GLN A O 1
ATOM 1374 N N . ASP A 1 169 ? 10.608 0.872 21.931 1.00 85.00 169 ASP A N 1
ATOM 1375 C CA . ASP A 1 169 ? 10.471 -0.563 21.653 1.00 85.00 169 ASP A CA 1
ATOM 1376 C C . ASP A 1 169 ? 9.710 -0.814 20.336 1.00 85.00 169 ASP A C 1
ATOM 1378 O O . ASP A 1 169 ? 10.001 -1.762 19.600 1.00 85.00 169 ASP A O 1
ATOM 1382 N N . ASP A 1 170 ? 8.776 0.075 19.982 1.00 82.44 170 ASP A N 1
ATOM 1383 C CA . ASP A 1 170 ? 8.089 0.070 18.682 1.00 82.44 170 ASP A CA 1
ATOM 1384 C C . ASP A 1 170 ? 8.986 0.529 17.540 1.00 82.44 170 ASP A C 1
ATOM 1386 O O . ASP A 1 170 ? 8.856 0.050 16.414 1.00 82.44 170 ASP A O 1
ATOM 1390 N N . ALA A 1 171 ? 9.914 1.447 17.806 1.00 80.06 171 ALA A N 1
ATOM 1391 C CA . ALA A 1 171 ? 10.933 1.830 16.836 1.00 80.06 171 ALA A CA 1
ATOM 1392 C C . ALA A 1 171 ? 11.917 0.686 16.564 1.00 80.06 171 ALA A C 1
ATOM 1394 O O . ALA A 1 171 ? 12.203 0.408 15.401 1.00 80.06 171 ALA A O 1
ATOM 1395 N N . THR A 1 172 ? 12.376 -0.012 17.606 1.00 82.06 172 THR A N 1
ATOM 1396 C CA . THR A 1 172 ? 13.280 -1.165 17.468 1.00 82.06 172 THR A CA 1
ATOM 1397 C C . THR A 1 172 ? 12.634 -2.274 16.644 1.00 82.06 172 THR A C 1
ATOM 1399 O O . THR A 1 172 ? 13.198 -2.711 15.648 1.00 82.06 172 THR A O 1
ATOM 1402 N N . HIS A 1 173 ? 11.405 -2.660 16.987 1.00 82.31 173 HIS A N 1
ATOM 1403 C CA . HIS A 1 173 ? 10.695 -3.706 16.255 1.00 82.31 173 HIS A CA 1
ATOM 1404 C C . HIS A 1 173 ? 10.393 -3.337 14.802 1.00 82.31 173 HIS A C 1
ATOM 1406 O O . HIS A 1 173 ? 10.557 -4.165 13.912 1.00 82.31 173 HIS A O 1
ATOM 1412 N N . ALA A 1 174 ? 9.980 -2.091 14.545 1.00 77.56 174 ALA A N 1
ATOM 1413 C CA . ALA A 1 174 ? 9.785 -1.622 13.178 1.00 77.56 174 ALA A CA 1
ATOM 1414 C C . ALA A 1 174 ? 11.095 -1.654 12.381 1.00 77.56 174 ALA A C 1
ATOM 1416 O O . ALA A 1 174 ? 11.094 -2.034 11.216 1.00 77.56 174 ALA A O 1
ATOM 1417 N N . SER A 1 175 ? 12.220 -1.304 13.010 1.00 77.31 175 SER A N 1
ATOM 1418 C CA . SER A 1 175 ? 13.532 -1.382 12.369 1.00 77.31 175 SER A CA 1
ATOM 1419 C C . SER A 1 175 ? 13.911 -2.815 11.989 1.00 77.31 175 SER A C 1
ATOM 1421 O O . SER A 1 175 ? 14.467 -3.005 10.914 1.00 77.31 175 SER A O 1
ATOM 1423 N N . GLU A 1 176 ? 13.610 -3.803 12.834 1.00 79.25 176 GLU A N 1
ATOM 1424 C CA . GLU A 1 176 ? 13.852 -5.226 12.548 1.00 79.25 176 GLU A CA 1
ATOM 1425 C C . GLU A 1 176 ? 12.939 -5.737 11.422 1.00 79.25 176 GLU A C 1
ATOM 1427 O O . GLU A 1 176 ? 13.402 -6.373 10.477 1.00 79.25 176 GLU A O 1
ATOM 1432 N N . ALA A 1 177 ? 11.644 -5.412 11.472 1.00 74.06 177 ALA A N 1
ATOM 1433 C CA . ALA A 1 177 ? 10.679 -5.834 10.455 1.00 74.06 177 ALA A CA 1
ATOM 1434 C C . ALA A 1 177 ? 10.978 -5.234 9.068 1.00 74.06 177 ALA A C 1
ATOM 1436 O O . ALA A 1 177 ? 10.785 -5.892 8.045 1.00 74.06 177 ALA A O 1
ATOM 1437 N N . PHE A 1 178 ? 11.477 -3.995 9.031 1.00 74.88 178 PHE A N 1
ATOM 1438 C CA . PHE A 1 178 ? 11.787 -3.268 7.799 1.00 74.88 178 PHE A CA 1
ATOM 1439 C C . PHE A 1 178 ? 13.232 -3.437 7.319 1.00 74.88 178 PHE A C 1
ATOM 1441 O O . PHE A 1 178 ? 13.577 -2.909 6.259 1.00 74.88 178 PHE A O 1
ATOM 1448 N N . GLU A 1 179 ? 14.078 -4.169 8.054 1.00 68.38 179 GLU A N 1
ATOM 1449 C CA . GLU A 1 179 ? 15.502 -4.350 7.735 1.00 68.38 179 GLU A CA 1
ATOM 1450 C C . GLU A 1 179 ? 15.713 -4.925 6.324 1.00 68.38 179 GLU A C 1
ATOM 1452 O O . GLU A 1 179 ? 16.666 -4.562 5.630 1.00 68.38 179 GLU A O 1
ATOM 1457 N N . LYS A 1 180 ? 14.763 -5.749 5.861 1.00 62.84 180 LYS A N 1
ATOM 1458 C CA . LYS A 1 180 ? 14.739 -6.344 4.516 1.00 62.84 180 LYS A CA 1
ATOM 1459 C C . LYS A 1 180 ? 14.807 -5.313 3.383 1.00 62.84 180 LYS A C 1
ATOM 1461 O O . LYS A 1 180 ? 15.382 -5.603 2.338 1.00 62.84 180 LYS A O 1
ATOM 1466 N N . TRP A 1 181 ? 14.269 -4.113 3.604 1.00 58.03 181 TRP A N 1
ATOM 1467 C CA . TRP A 1 181 ? 14.227 -3.014 2.636 1.00 58.03 181 TRP A CA 1
ATOM 1468 C C . TRP A 1 181 ? 14.908 -1.768 3.214 1.00 58.03 181 TRP A C 1
ATOM 1470 O O . TRP A 1 181 ? 14.312 -0.693 3.354 1.00 58.03 181 TRP A O 1
ATOM 1480 N N . ASN A 1 182 ? 16.182 -1.911 3.583 1.00 56.06 182 ASN A N 1
ATOM 1481 C CA . ASN A 1 182 ? 16.976 -0.811 4.124 1.00 56.06 182 ASN A CA 1
ATOM 1482 C C . ASN A 1 182 ? 17.048 0.373 3.133 1.00 56.06 182 ASN A C 1
ATOM 1484 O O . ASN A 1 182 ? 17.284 0.189 1.940 1.00 56.06 182 ASN A O 1
ATOM 1488 N N . GLY A 1 183 ? 16.824 1.594 3.629 1.00 56.81 183 GLY A N 1
ATOM 1489 C CA . GLY A 1 183 ? 16.751 2.823 2.826 1.00 56.81 183 GLY A CA 1
ATOM 1490 C C . GLY A 1 183 ? 15.327 3.306 2.525 1.00 56.81 183 GLY A C 1
ATOM 1491 O O . GLY A 1 183 ? 15.095 4.512 2.464 1.00 56.81 183 GLY A O 1
ATOM 1492 N N . PHE A 1 184 ? 14.350 2.397 2.428 1.00 55.25 184 PHE A N 1
ATOM 1493 C CA . PHE A 1 184 ? 12.984 2.714 1.981 1.00 55.25 184 PHE A CA 1
ATOM 1494 C C . PHE A 1 184 ? 12.092 3.275 3.094 1.00 55.25 184 PHE A C 1
ATOM 1496 O O . PHE A 1 184 ? 11.244 4.134 2.853 1.00 55.25 184 PHE A O 1
ATOM 1503 N N . HIS A 1 185 ? 12.316 2.830 4.331 1.00 58.75 185 HIS A N 1
ATOM 1504 C CA . HIS A 1 185 ? 11.432 3.100 5.468 1.00 58.75 185 HIS A CA 1
ATOM 1505 C C . HIS A 1 185 ? 11.991 4.126 6.455 1.00 58.75 185 HIS A C 1
ATOM 1507 O O . HIS A 1 185 ? 11.410 4.343 7.514 1.00 58.75 185 HIS A O 1
ATOM 1513 N N . ASN A 1 186 ? 13.103 4.783 6.120 1.00 62.22 186 ASN A N 1
ATOM 1514 C CA . ASN A 1 186 ? 13.851 5.643 7.039 1.00 62.22 186 ASN A CA 1
ATOM 1515 C C . ASN A 1 186 ? 13.003 6.747 7.680 1.00 62.22 186 ASN A C 1
ATOM 1517 O O . ASN A 1 186 ? 13.128 6.985 8.880 1.00 62.22 186 ASN A O 1
ATOM 1521 N N . ASP A 1 187 ? 12.135 7.400 6.908 1.00 61.72 187 ASP A N 1
ATOM 1522 C CA . ASP A 1 187 ? 11.271 8.466 7.425 1.00 61.72 187 ASP A CA 1
ATOM 1523 C C . ASP A 1 187 ? 10.230 7.913 8.401 1.00 61.72 187 ASP A C 1
ATOM 1525 O O . ASP A 1 187 ? 9.997 8.488 9.466 1.00 61.72 187 ASP A O 1
ATOM 1529 N N . ALA A 1 188 ? 9.653 6.752 8.077 1.00 61.03 188 ALA A N 1
ATOM 1530 C CA . ALA A 1 188 ? 8.705 6.081 8.950 1.00 61.03 188 ALA A CA 1
ATOM 1531 C C . ALA A 1 188 ? 9.403 5.576 10.218 1.00 61.03 188 ALA A C 1
ATOM 1533 O O . ALA A 1 188 ? 8.895 5.855 11.296 1.00 61.03 188 ALA A O 1
ATOM 1534 N N . ILE A 1 189 ? 10.574 4.932 10.115 1.00 65.44 189 ILE A N 1
ATOM 1535 C CA . ILE A 1 189 ? 11.379 4.403 11.236 1.00 65.44 189 ILE A CA 1
ATOM 1536 C C . ILE A 1 189 ? 11.809 5.520 12.191 1.00 65.44 189 ILE A C 1
ATOM 1538 O O . ILE A 1 189 ? 11.716 5.364 13.406 1.00 65.44 189 ILE A O 1
ATOM 1542 N N . LYS A 1 190 ? 12.259 6.661 11.655 1.00 68.69 190 LYS A N 1
ATOM 1543 C CA . LYS A 1 190 ? 12.721 7.808 12.455 1.00 68.69 190 LYS A CA 1
ATOM 1544 C C . LYS A 1 190 ? 11.575 8.603 13.080 1.00 68.69 190 LYS A C 1
ATOM 1546 O O . LYS A 1 190 ? 11.824 9.416 13.971 1.00 68.69 190 LYS A O 1
ATOM 1551 N N . SER A 1 191 ? 10.339 8.408 12.620 1.00 75.50 191 SER A N 1
ATOM 1552 C CA . SER A 1 191 ? 9.182 9.074 13.210 1.00 75.50 191 SER A CA 1
ATOM 1553 C C . SER A 1 191 ? 8.790 8.436 14.549 1.00 75.50 191 SER A C 1
ATOM 1555 O O . SER A 1 191 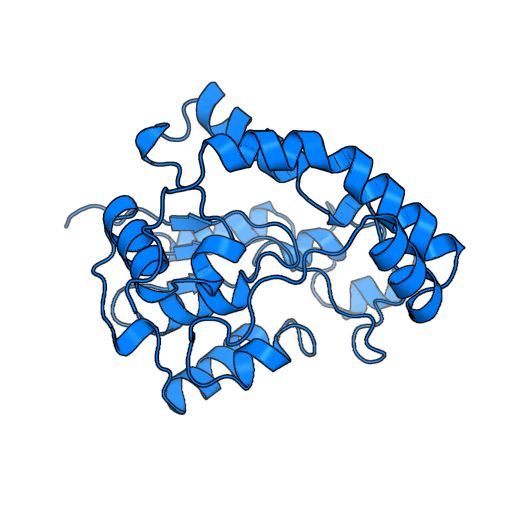? 9.007 7.250 14.794 1.00 75.50 191 SER A O 1
ATOM 1557 N N . SER A 1 192 ? 8.213 9.238 15.440 1.00 79.31 192 SER A N 1
ATOM 1558 C CA . SER A 1 192 ? 7.746 8.814 16.770 1.00 79.31 192 SER A CA 1
ATOM 1559 C C . SER A 1 192 ? 6.251 9.042 16.974 1.00 79.31 192 SER A C 1
ATOM 1561 O O . SER A 1 192 ? 5.741 8.861 18.079 1.00 79.31 192 SER A O 1
ATOM 1563 N N . SER A 1 193 ? 5.549 9.515 15.936 1.00 82.81 193 SER A N 1
ATOM 1564 C CA . SER A 1 193 ? 4.095 9.737 15.911 1.00 82.81 193 SER A CA 1
ATOM 1565 C C . SER A 1 193 ? 3.586 9.900 14.477 1.00 82.81 193 SER A C 1
ATOM 1567 O O . SER A 1 193 ? 4.281 10.487 13.648 1.00 82.81 193 SER A O 1
ATOM 1569 N N . LEU A 1 194 ? 2.367 9.424 14.201 1.00 83.88 194 LEU A N 1
ATOM 1570 C CA . LEU A 1 194 ? 1.627 9.796 12.996 1.00 83.88 194 LEU A CA 1
ATOM 1571 C C . LEU A 1 194 ? 0.790 11.028 13.341 1.00 83.88 194 LEU A C 1
ATOM 1573 O O . LEU A 1 194 ? -0.222 10.937 14.034 1.00 83.88 194 LEU A O 1
ATOM 1577 N N . ARG A 1 195 ? 1.263 12.199 12.913 1.00 84.44 195 ARG A N 1
ATOM 1578 C CA . ARG A 1 195 ? 0.622 13.487 13.199 1.00 84.44 195 ARG A CA 1
ATOM 1579 C C . ARG A 1 195 ? 0.006 14.072 11.935 1.00 84.44 195 ARG A C 1
ATOM 1581 O O . ARG A 1 195 ? 0.541 13.830 10.854 1.00 84.44 195 ARG A O 1
ATOM 1588 N N . PRO A 1 196 ? -1.059 14.884 12.073 1.00 84.00 196 PRO A N 1
ATOM 1589 C CA . PRO A 1 196 ? -1.571 15.666 10.960 1.00 84.00 196 PRO A CA 1
ATOM 1590 C C . PRO A 1 196 ? -0.449 16.455 10.283 1.00 84.00 196 PRO A C 1
ATOM 1592 O O . PRO A 1 196 ? 0.399 17.033 10.978 1.00 84.00 196 PRO A O 1
ATOM 1595 N N . ARG A 1 197 ? -0.456 16.519 8.949 1.00 79.19 197 ARG A N 1
ATOM 1596 C CA . ARG A 1 197 ? 0.513 17.336 8.210 1.00 79.19 197 ARG A CA 1
ATOM 1597 C C . ARG A 1 197 ? 0.438 18.804 8.649 1.00 79.19 197 ARG A C 1
ATOM 1599 O O . ARG A 1 197 ? -0.636 19.353 8.889 1.00 79.19 197 ARG A O 1
ATOM 1606 N N . SER A 1 198 ? 1.599 19.445 8.786 1.00 68.62 198 SER A N 1
ATOM 1607 C CA . SER A 1 198 ? 1.705 20.842 9.241 1.00 68.62 198 SER A CA 1
ATOM 1608 C C . SER A 1 198 ? 1.386 21.862 8.147 1.00 68.62 198 SER A C 1
ATOM 1610 O O . SER A 1 198 ? 1.106 23.021 8.447 1.00 68.62 198 SER A O 1
ATOM 1612 N N . HIS A 1 199 ? 1.432 21.439 6.884 1.00 64.62 199 HIS A N 1
ATOM 1613 C CA . HIS A 1 199 ? 1.127 22.258 5.721 1.00 64.62 199 HIS A CA 1
ATOM 1614 C C . HIS A 1 199 ? 0.045 21.571 4.897 1.00 64.62 199 HIS A C 1
ATOM 1616 O O . HIS A 1 199 ? 0.113 20.361 4.680 1.00 64.62 199 HIS A O 1
ATOM 1622 N N . ALA A 1 200 ? -0.932 22.353 4.433 1.00 58.47 200 ALA A N 1
ATOM 1623 C CA . ALA A 1 200 ? -1.895 21.892 3.442 1.00 58.47 200 ALA A CA 1
ATOM 1624 C C . ALA A 1 200 ? -1.162 21.409 2.181 1.00 58.47 200 ALA A C 1
ATOM 1626 O O . ALA A 1 200 ? -0.066 21.890 1.871 1.00 58.47 200 ALA A O 1
ATOM 1627 N N . GLN A 1 201 ? -1.775 20.471 1.457 1.00 60.66 201 GLN A N 1
ATOM 1628 C CA . GLN A 1 201 ? -1.257 19.985 0.181 1.00 60.66 201 GLN A CA 1
ATOM 1629 C C . GLN A 1 201 ? -0.915 21.162 -0.723 1.00 60.66 201 GLN A C 1
ATOM 1631 O O . GLN A 1 201 ? -1.721 22.075 -0.921 1.00 60.66 201 GLN A O 1
ATOM 1636 N N . LYS A 1 202 ? 0.297 21.149 -1.270 1.00 58.31 202 LYS A N 1
ATOM 1637 C CA . LYS A 1 202 ? 0.693 22.138 -2.262 1.00 58.31 202 LYS A CA 1
ATOM 1638 C C . LYS A 1 202 ? -0.184 21.898 -3.491 1.00 58.31 202 LYS A C 1
ATOM 1640 O O . LYS A 1 202 ? -0.044 20.866 -4.138 1.00 58.31 202 LYS A O 1
ATOM 1645 N N . SER A 1 203 ? -1.095 22.819 -3.803 1.00 52.91 203 SER A N 1
ATOM 1646 C CA . SER A 1 203 ? -1.813 22.799 -5.078 1.00 52.91 203 SER A CA 1
ATOM 1647 C C . SER A 1 203 ? -0.817 23.174 -6.178 1.00 52.91 203 SER A C 1
ATOM 1649 O O . SER A 1 203 ? -0.669 24.347 -6.528 1.00 52.91 203 SER A O 1
ATOM 1651 N N . CYS A 1 204 ? -0.044 22.198 -6.640 1.00 63.09 204 CYS A N 1
ATOM 1652 C CA . CYS A 1 204 ? 0.875 22.378 -7.750 1.00 63.09 204 CYS A CA 1
ATOM 1653 C C . CYS A 1 204 ? 0.105 22.210 -9.062 1.00 63.09 204 CYS A C 1
ATOM 1655 O O . CYS A 1 204 ? -0.755 21.342 -9.190 1.00 63.09 204 CYS A O 1
ATOM 1657 N N . THR A 1 205 ? 0.389 23.069 -10.036 1.00 79.62 205 THR A N 1
ATOM 1658 C CA . THR A 1 205 ? -0.067 22.855 -11.411 1.00 79.62 205 THR A CA 1
ATOM 1659 C C . THR A 1 205 ? 0.790 21.770 -12.055 1.00 79.62 205 THR A C 1
ATOM 1661 O O . THR A 1 205 ? 1.957 21.617 -11.690 1.00 79.62 205 THR A O 1
ATOM 1664 N N . SER A 1 206 ? 0.250 21.064 -13.051 1.00 80.38 206 SER A N 1
ATOM 1665 C CA . SER A 1 206 ? 1.012 20.067 -13.820 1.00 80.38 206 SER A CA 1
ATOM 1666 C C . SER A 1 206 ? 2.319 20.644 -14.375 1.00 80.38 206 SER A C 1
ATOM 1668 O O . SER A 1 206 ? 3.360 20.005 -14.288 1.00 80.38 206 SER A O 1
ATOM 1670 N N . GLU A 1 207 ? 2.295 21.893 -14.845 1.00 83.56 207 GLU A N 1
ATOM 1671 C CA . GLU A 1 207 ? 3.481 22.613 -15.327 1.00 83.56 207 GLU A CA 1
ATOM 1672 C C . GLU A 1 207 ? 4.546 22.811 -14.237 1.00 83.56 207 GLU A C 1
ATOM 1674 O O . GLU A 1 207 ? 5.738 22.651 -14.493 1.00 83.56 207 GLU A O 1
ATOM 1679 N N . SER A 1 208 ? 4.136 23.137 -13.006 1.00 83.31 208 SER A N 1
ATOM 1680 C CA . SER A 1 208 ? 5.075 23.309 -11.893 1.00 83.31 208 SER A CA 1
ATOM 1681 C C . SER A 1 208 ? 5.672 21.980 -11.434 1.00 83.31 208 SER A C 1
ATOM 1683 O O . SER A 1 208 ? 6.822 21.960 -11.001 1.00 83.31 208 SER A O 1
ATOM 1685 N N . GLU A 1 209 ? 4.903 20.891 -11.485 1.00 82.31 209 GLU A N 1
ATOM 1686 C CA . GLU A 1 209 ? 5.406 19.545 -11.192 1.00 82.31 209 GLU A CA 1
ATOM 1687 C C . GLU A 1 209 ? 6.391 19.082 -12.260 1.00 82.31 209 GLU A C 1
ATOM 1689 O O . GLU A 1 209 ? 7.447 18.546 -11.935 1.00 82.31 209 GLU A O 1
ATOM 1694 N N . ASP A 1 210 ? 6.063 19.324 -13.530 1.00 84.56 210 ASP A N 1
ATOM 1695 C CA . ASP A 1 210 ? 6.904 18.952 -14.661 1.00 84.56 210 ASP A CA 1
ATOM 1696 C C . ASP A 1 210 ? 8.256 19.656 -14.595 1.00 84.56 210 ASP A C 1
ATOM 1698 O O . ASP A 1 210 ? 9.290 19.015 -14.775 1.00 84.56 210 ASP A O 1
ATOM 1702 N N . GLU A 1 211 ? 8.279 20.946 -14.261 1.00 86.00 211 GLU A N 1
ATOM 1703 C CA . GLU A 1 211 ? 9.531 21.679 -14.087 1.00 86.00 211 GLU A CA 1
ATOM 1704 C C . GLU A 1 211 ? 10.352 21.134 -12.904 1.00 86.00 211 GLU A C 1
ATOM 1706 O O . GLU A 1 211 ? 11.557 20.906 -13.034 1.00 86.00 211 GLU A O 1
ATOM 1711 N N . GLU A 1 212 ? 9.714 20.835 -11.767 1.00 82.75 212 GLU A N 1
ATOM 1712 C CA . GLU A 1 212 ? 10.391 20.248 -10.603 1.00 82.75 212 GLU A CA 1
ATOM 1713 C C . GLU A 1 212 ? 10.978 18.862 -10.922 1.00 82.75 212 GLU A C 1
ATOM 1715 O O . GLU A 1 212 ? 12.136 18.569 -10.605 1.00 82.75 212 GLU A O 1
ATOM 1720 N N . TRP A 1 213 ? 10.209 18.000 -11.587 1.00 83.06 213 TRP A N 1
ATOM 1721 C CA . TRP A 1 213 ? 10.656 16.663 -11.974 1.00 83.06 213 TRP A CA 1
ATOM 1722 C C . TRP A 1 213 ? 11.740 16.711 -13.040 1.00 83.06 213 TRP A C 1
ATOM 1724 O O . TRP A 1 213 ? 12.685 15.927 -12.967 1.00 83.06 213 TRP A O 1
ATOM 1734 N N . LYS A 1 214 ? 11.657 17.650 -13.985 1.00 85.69 214 LYS A N 1
ATOM 1735 C CA . LYS A 1 214 ? 12.702 17.872 -14.984 1.00 85.69 214 LYS A CA 1
ATOM 1736 C C . LYS A 1 214 ? 14.015 18.280 -14.323 1.00 85.69 214 LYS A C 1
ATOM 1738 O O . LYS A 1 214 ? 15.059 17.734 -14.672 1.00 85.69 214 LYS A O 1
ATOM 1743 N N . GLN A 1 215 ? 13.969 19.183 -13.344 1.00 84.38 215 GLN A N 1
ATOM 1744 C CA . GLN A 1 215 ? 15.153 19.607 -12.591 1.00 84.38 215 GLN A CA 1
ATOM 1745 C C . GLN A 1 215 ? 15.746 18.474 -11.748 1.00 84.38 215 GLN A C 1
ATOM 1747 O O . GLN A 1 215 ? 16.966 18.352 -11.654 1.00 84.38 215 GLN A O 1
ATOM 1752 N N . LYS A 1 216 ? 14.897 17.639 -11.140 1.00 81.31 216 LYS A N 1
ATOM 1753 C CA . LYS A 1 216 ? 15.334 16.592 -10.209 1.00 81.31 216 LYS A CA 1
ATOM 1754 C C . LYS A 1 216 ? 15.777 15.296 -10.891 1.00 81.31 216 LYS A C 1
ATOM 1756 O O . LYS A 1 216 ? 16.712 14.655 -10.421 1.00 81.31 216 LYS A O 1
ATOM 1761 N N . TYR A 1 217 ? 15.094 14.893 -11.959 1.00 81.06 217 TYR A N 1
ATOM 1762 C CA . TYR A 1 217 ? 15.242 13.573 -12.583 1.00 81.06 217 TYR A CA 1
ATOM 1763 C C . TYR A 1 217 ? 15.686 13.636 -14.050 1.00 81.06 217 TYR A C 1
ATOM 1765 O O . TYR A 1 217 ? 16.002 12.604 -14.637 1.00 81.06 217 TYR A O 1
ATOM 1773 N N . GLY A 1 218 ? 15.734 14.829 -14.644 1.00 86.44 218 GLY A N 1
ATOM 1774 C CA . GLY A 1 218 ? 16.020 15.015 -16.062 1.00 86.44 218 GLY A CA 1
ATOM 1775 C C . GLY A 1 218 ? 14.774 14.913 -16.944 1.00 86.44 218 GLY A C 1
ATOM 1776 O O . GLY A 1 218 ? 13.696 14.493 -16.523 1.00 86.44 218 GLY A O 1
ATOM 1777 N N . GLU A 1 219 ? 14.927 15.327 -18.201 1.00 89.44 219 GLU A N 1
ATOM 1778 C CA . GLU A 1 219 ? 13.803 15.482 -19.131 1.00 89.44 219 GLU A CA 1
ATOM 1779 C C . GLU A 1 219 ? 13.165 14.146 -19.529 1.00 89.44 219 GLU A C 1
ATOM 1781 O O . GLU A 1 219 ? 11.944 14.018 -19.540 1.00 89.44 219 GLU A O 1
ATOM 1786 N N . ASP A 1 220 ? 13.979 13.128 -19.809 1.00 87.06 220 ASP A N 1
ATOM 1787 C CA . ASP A 1 220 ? 13.481 11.817 -20.230 1.00 87.06 220 ASP A CA 1
ATOM 1788 C C . ASP A 1 220 ? 12.654 11.155 -19.119 1.00 87.06 220 ASP A C 1
ATOM 1790 O O . ASP A 1 220 ? 11.543 10.685 -19.367 1.00 87.06 220 ASP A O 1
ATOM 1794 N N . ALA A 1 221 ? 13.156 11.187 -17.880 1.00 83.00 221 ALA A N 1
ATOM 1795 C CA . ALA A 1 221 ? 12.455 10.647 -16.721 1.00 83.00 221 ALA A CA 1
ATOM 1796 C C . ALA A 1 221 ? 11.165 11.420 -16.423 1.00 83.00 221 ALA A C 1
ATOM 1798 O O . ALA A 1 221 ? 10.141 10.801 -16.139 1.00 83.00 221 ALA A O 1
ATOM 1799 N N . GLN A 1 222 ? 11.180 12.752 -16.532 1.00 87.25 222 GLN A N 1
ATOM 1800 C CA . GLN A 1 222 ? 9.980 13.570 -16.355 1.00 87.25 222 GLN A CA 1
ATOM 1801 C C . GLN A 1 222 ? 8.878 13.180 -17.346 1.00 87.25 222 GLN A C 1
ATOM 1803 O O . GLN A 1 222 ? 7.742 12.972 -16.923 1.00 87.25 222 GLN A O 1
ATOM 1808 N N . ARG A 1 223 ? 9.202 13.010 -18.636 1.00 88.94 223 ARG A N 1
ATOM 1809 C CA . ARG A 1 223 ? 8.208 12.608 -19.646 1.00 88.94 223 ARG A CA 1
ATOM 1810 C C . ARG A 1 223 ? 7.599 11.241 -19.338 1.00 88.94 223 ARG A C 1
ATOM 1812 O O . ARG A 1 223 ? 6.391 11.067 -19.476 1.00 88.94 223 ARG A O 1
ATOM 1819 N N . VAL A 1 224 ? 8.415 10.286 -18.885 1.00 88.44 224 VAL A N 1
ATOM 1820 C CA . VAL A 1 224 ? 7.939 8.956 -18.467 1.00 88.44 224 VAL A CA 1
ATOM 1821 C C . VAL A 1 224 ? 7.027 9.056 -17.240 1.00 88.44 224 VAL A C 1
ATOM 1823 O O . VAL A 1 224 ? 5.967 8.431 -17.216 1.00 88.44 224 VAL A O 1
ATOM 1826 N N . ILE A 1 225 ? 7.394 9.868 -16.242 1.00 86.38 225 ILE A N 1
ATOM 1827 C CA . ILE A 1 225 ? 6.575 10.099 -15.043 1.00 86.38 225 ILE A CA 1
ATOM 1828 C C . ILE A 1 225 ? 5.229 10.724 -15.425 1.00 86.38 225 ILE A C 1
ATOM 1830 O O . ILE A 1 225 ? 4.196 10.188 -15.029 1.00 86.38 225 ILE A O 1
ATOM 1834 N N . ARG A 1 226 ? 5.219 11.796 -16.230 1.00 88.38 226 ARG A N 1
ATOM 1835 C CA . ARG A 1 226 ? 3.985 12.472 -16.665 1.00 88.38 226 ARG A CA 1
ATOM 1836 C C . ARG A 1 226 ? 3.061 11.524 -17.418 1.00 88.38 226 ARG A C 1
ATOM 1838 O O . ARG A 1 226 ? 1.895 11.413 -17.052 1.00 88.38 226 ARG A O 1
ATOM 1845 N N . LYS A 1 227 ? 3.596 10.778 -18.389 1.00 90.75 227 LYS A N 1
ATOM 1846 C CA . LYS A 1 227 ? 2.822 9.762 -19.105 1.00 90.75 227 LYS A CA 1
ATOM 1847 C C . LYS A 1 227 ? 2.226 8.727 -18.146 1.00 90.75 227 LYS A C 1
ATOM 1849 O O . LYS A 1 227 ? 1.061 8.377 -18.273 1.00 90.75 227 LYS A O 1
ATOM 1854 N N . THR A 1 228 ? 3.001 8.268 -17.166 1.00 88.56 228 THR A N 1
ATOM 1855 C CA . THR A 1 228 ? 2.508 7.280 -16.197 1.00 88.56 228 THR A CA 1
ATOM 1856 C C . THR A 1 228 ? 1.389 7.853 -15.327 1.00 88.56 228 THR A C 1
ATOM 1858 O O . THR A 1 228 ? 0.413 7.159 -15.068 1.00 88.56 228 THR A O 1
ATOM 1861 N N . VAL A 1 229 ? 1.479 9.120 -14.913 1.00 87.06 229 VAL A N 1
ATOM 1862 C CA . VAL A 1 229 ? 0.389 9.802 -14.194 1.00 87.06 229 VAL A CA 1
ATOM 1863 C C . VAL A 1 229 ? -0.876 9.859 -15.051 1.00 87.06 229 VAL A C 1
ATOM 1865 O O . VAL A 1 229 ? -1.947 9.496 -14.577 1.00 87.06 229 VAL A O 1
ATOM 1868 N N . GLU A 1 230 ? -0.756 10.273 -16.312 1.00 89.75 230 GLU A N 1
ATOM 1869 C CA . GLU A 1 230 ? -1.885 10.354 -17.249 1.00 89.75 230 GLU A CA 1
ATOM 1870 C C . GLU A 1 230 ? -2.530 8.988 -17.505 1.00 89.75 230 GLU A C 1
ATOM 1872 O O . GLU A 1 230 ? -3.755 8.889 -17.529 1.00 89.75 230 GLU A O 1
ATOM 1877 N N . ASP A 1 231 ? -1.721 7.935 -17.640 1.00 91.62 231 ASP A N 1
ATOM 1878 C CA . ASP A 1 231 ? -2.207 6.574 -17.869 1.00 91.62 231 ASP A CA 1
ATOM 1879 C C . ASP A 1 231 ? -2.961 6.014 -16.643 1.00 91.62 231 ASP A C 1
ATOM 1881 O O . ASP A 1 231 ? -3.874 5.215 -16.816 1.00 91.62 231 ASP A O 1
ATOM 1885 N N . ASN A 1 232 ? -2.625 6.447 -15.417 1.00 88.50 232 ASN A N 1
ATOM 1886 C CA . ASN A 1 232 ? -3.177 5.894 -14.167 1.00 88.50 232 ASN A CA 1
ATOM 1887 C C . ASN A 1 232 ? -4.249 6.782 -13.500 1.00 88.50 232 ASN A C 1
ATOM 1889 O O . ASN A 1 232 ? -4.920 6.341 -12.564 1.00 88.50 232 ASN A O 1
ATOM 1893 N N . ILE A 1 233 ? -4.446 8.032 -13.945 1.00 88.25 233 ILE A N 1
ATOM 1894 C CA . ILE A 1 233 ? -5.375 8.968 -13.284 1.00 88.25 233 ILE A CA 1
ATOM 1895 C C . ILE A 1 233 ? -6.826 8.472 -13.304 1.00 88.25 233 ILE A C 1
ATOM 1897 O O . ILE A 1 233 ? -7.569 8.681 -12.347 1.00 88.25 233 ILE A O 1
ATOM 1901 N N . ALA A 1 234 ? -7.228 7.777 -14.371 1.00 92.62 234 ALA A N 1
ATOM 1902 C CA . ALA A 1 234 ? -8.569 7.216 -14.484 1.00 92.62 234 ALA A CA 1
ATOM 1903 C C . ALA A 1 234 ? -8.817 6.111 -13.444 1.00 92.62 234 ALA A C 1
ATOM 1905 O O . ALA A 1 234 ? -9.911 6.032 -12.884 1.00 92.62 234 ALA A O 1
ATOM 1906 N N . ASP A 1 235 ? -7.804 5.290 -13.159 1.00 90.62 235 ASP A N 1
ATOM 1907 C CA . ASP A 1 235 ? -7.886 4.220 -12.163 1.00 90.62 235 ASP A CA 1
ATOM 1908 C C . ASP A 1 235 ? -7.863 4.778 -10.739 1.00 90.62 235 ASP A C 1
ATOM 1910 O O . ASP A 1 235 ? -8.651 4.345 -9.895 1.00 90.62 235 ASP A O 1
ATOM 1914 N N . TYR A 1 236 ? -7.043 5.806 -10.493 1.00 87.69 236 TYR A N 1
ATOM 1915 C CA . TYR A 1 236 ? -7.056 6.554 -9.236 1.00 87.69 236 TYR A CA 1
ATOM 1916 C C . TYR A 1 236 ? -8.441 7.149 -8.944 1.00 87.69 236 TYR A C 1
ATOM 1918 O O . TYR A 1 236 ? -9.023 6.873 -7.894 1.00 87.69 236 TYR A O 1
ATOM 1926 N N . GLU A 1 237 ? -9.014 7.914 -9.879 1.00 89.19 237 GLU A N 1
ATOM 1927 C CA . GLU A 1 237 ? -10.326 8.549 -9.692 1.00 89.19 237 GLU A CA 1
ATOM 1928 C C . GLU A 1 237 ? -11.471 7.527 -9.593 1.00 89.19 237 GLU A C 1
ATOM 1930 O O . GLU A 1 237 ? -12.492 7.794 -8.956 1.00 89.19 237 GLU A O 1
ATOM 1935 N N . TYR A 1 238 ? -11.319 6.339 -10.186 1.00 91.31 238 TYR A N 1
ATOM 1936 C CA . TYR A 1 238 ? -12.253 5.231 -9.989 1.00 91.31 238 TYR A CA 1
ATOM 1937 C C . TYR A 1 238 ? -12.207 4.710 -8.548 1.00 91.31 238 TYR A C 1
ATOM 1939 O O . TYR A 1 238 ? -13.235 4.684 -7.871 1.00 91.31 238 TYR A O 1
ATOM 1947 N N . LEU A 1 239 ? -11.020 4.351 -8.048 1.00 89.19 239 LEU A N 1
ATOM 1948 C CA . LEU A 1 239 ? -10.847 3.832 -6.687 1.00 89.19 239 LEU A CA 1
ATOM 1949 C C . LEU A 1 239 ? -11.244 4.865 -5.623 1.00 89.19 239 LEU A C 1
ATOM 1951 O O . LEU A 1 239 ? -11.889 4.525 -4.629 1.00 89.19 239 LEU A O 1
ATOM 1955 N N . LYS A 1 240 ? -10.944 6.146 -5.865 1.00 87.69 240 LYS A N 1
ATOM 1956 C CA . LYS A 1 240 ? -11.270 7.264 -4.970 1.00 87.69 240 LYS A CA 1
ATOM 1957 C C . LYS A 1 240 ? -12.766 7.409 -4.689 1.00 87.69 240 LYS A C 1
ATOM 1959 O O . LYS A 1 240 ? -13.156 7.878 -3.618 1.00 87.69 240 LYS A O 1
ATOM 1964 N N . GLN A 1 241 ? -13.634 6.971 -5.602 1.00 91.56 241 GLN A N 1
ATOM 1965 C CA . GLN A 1 241 ? -15.085 6.980 -5.376 1.00 91.56 241 GLN A CA 1
ATOM 1966 C C . GLN A 1 241 ? -15.502 6.079 -4.207 1.00 91.56 241 GLN A C 1
ATOM 1968 O O . GLN A 1 241 ? -16.525 6.342 -3.574 1.00 91.56 241 GLN A O 1
ATOM 1973 N N . PHE A 1 242 ? -14.698 5.061 -3.893 1.00 90.38 242 PHE A N 1
ATOM 1974 C CA . PHE A 1 242 ? -14.925 4.126 -2.791 1.00 90.38 242 PHE A CA 1
ATOM 1975 C C . PHE A 1 242 ? -14.202 4.520 -1.499 1.00 90.38 242 PHE A C 1
ATOM 1977 O O . PHE A 1 242 ? -14.397 3.859 -0.480 1.00 90.38 242 PHE A O 1
ATOM 1984 N N . ALA A 1 243 ? -13.396 5.588 -1.519 1.00 89.94 243 ALA A N 1
ATOM 1985 C CA . ALA A 1 243 ? -12.648 6.032 -0.351 1.00 89.94 243 ALA A CA 1
ATOM 1986 C C . ALA A 1 243 ? -13.575 6.423 0.812 1.00 89.94 243 ALA A C 1
ATOM 1988 O O . ALA A 1 243 ? -14.607 7.086 0.618 1.00 89.94 243 ALA A O 1
ATOM 1989 N N . LEU A 1 244 ? -13.179 6.030 2.028 1.00 89.19 244 LEU A N 1
ATOM 1990 C CA . LEU A 1 244 ? -13.846 6.423 3.266 1.00 89.19 244 LEU A CA 1
ATOM 1991 C C . LEU A 1 244 ? -13.994 7.944 3.338 1.00 89.19 244 LEU A C 1
ATOM 1993 O O . LEU A 1 244 ? -13.076 8.694 3.029 1.00 89.19 244 LEU A O 1
ATOM 1997 N N . LYS A 1 245 ? -15.161 8.412 3.785 1.00 90.88 245 LYS A N 1
ATOM 1998 C CA . LYS A 1 245 ? -15.398 9.842 3.994 1.00 90.88 245 LYS A CA 1
ATOM 1999 C C . LYS A 1 245 ? -14.915 10.235 5.379 1.00 90.88 245 LYS A C 1
ATOM 2001 O O . LYS A 1 245 ? -15.615 10.017 6.367 1.00 90.88 245 LYS A O 1
ATOM 2006 N N . ILE A 1 246 ? -13.712 10.796 5.437 1.00 89.19 246 ILE A N 1
ATOM 2007 C CA . ILE A 1 246 ? -13.106 11.246 6.686 1.00 89.19 246 ILE A CA 1
ATOM 2008 C C . ILE A 1 246 ? -13.592 12.668 7.000 1.00 89.19 246 ILE A C 1
ATOM 2010 O O . ILE A 1 246 ? -13.573 13.537 6.125 1.00 89.19 246 ILE A O 1
ATOM 2014 N N . PRO A 1 247 ? -14.073 12.939 8.228 1.00 83.12 247 PRO A N 1
ATOM 2015 C CA . PRO A 1 247 ? -14.476 14.283 8.602 1.00 83.12 247 PRO A CA 1
ATOM 2016 C C . PRO A 1 247 ? -13.273 15.228 8.575 1.00 83.12 247 PRO A C 1
ATOM 2018 O O . PRO A 1 247 ? -12.184 14.899 9.060 1.00 83.12 247 PRO A O 1
ATOM 2021 N N . ALA A 1 248 ? -13.504 16.435 8.054 1.00 77.12 248 ALA A N 1
ATOM 2022 C CA . ALA A 1 248 ? -12.517 17.501 8.098 1.00 77.12 248 ALA A CA 1
ATOM 2023 C C . ALA A 1 248 ? -12.079 17.752 9.545 1.00 77.12 248 ALA A C 1
ATOM 2025 O O . ALA A 1 248 ? -12.887 17.695 10.478 1.00 77.12 248 ALA A O 1
ATOM 2026 N N . ARG A 1 249 ? -10.790 18.038 9.727 1.00 72.75 249 ARG A N 1
ATOM 2027 C CA . ARG A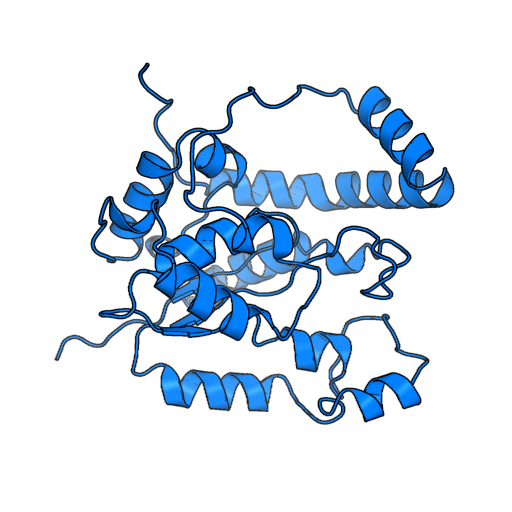 1 249 ? -10.226 18.320 11.043 1.00 72.75 249 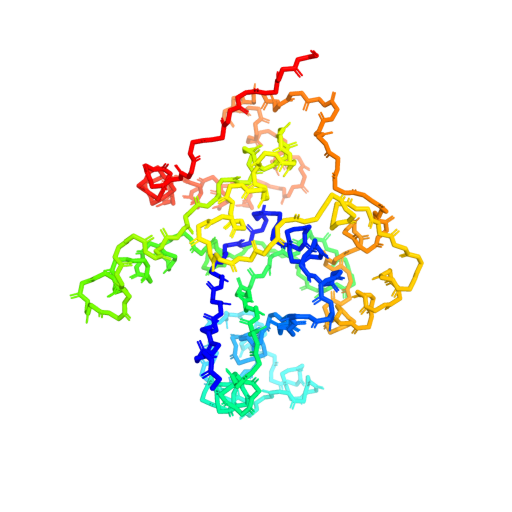ARG A CA 1
ATOM 2028 C C . ARG A 1 249 ? -10.933 19.531 11.656 1.00 72.75 249 ARG A C 1
ATOM 2030 O O . ARG A 1 249 ? -10.847 20.640 11.134 1.00 72.75 249 ARG A O 1
ATOM 2037 N N . THR A 1 250 ? -11.628 19.324 12.770 1.00 64.69 250 THR A N 1
ATOM 2038 C CA . THR A 1 250 ? -12.107 20.421 13.614 1.00 64.69 250 THR A CA 1
ATOM 2039 C C . THR A 1 250 ? -10.914 20.994 14.373 1.00 64.69 250 THR A C 1
ATOM 2041 O O . THR A 1 250 ? -10.210 20.240 15.047 1.00 64.69 250 THR A O 1
ATOM 2044 N N . ASN A 1 251 ? -10.662 22.295 14.195 1.00 52.16 251 ASN A N 1
ATOM 2045 C CA . ASN A 1 251 ? -9.604 23.043 14.887 1.00 52.16 251 ASN A CA 1
ATOM 2046 C C . ASN A 1 251 ? -9.771 23.033 16.408 1.00 52.16 251 ASN A C 1
ATOM 2048 O O . ASN A 1 251 ? -10.933 23.114 16.866 1.00 52.16 251 ASN A O 1
#

Foldseek 3Di:
DPQQAADEDEDAAPQCVLLVQLLCLVVPVAEDEQEALCPLCCAQAPNHPDPVCVVPVVVSVVLVSNHPHPVNSVVVCVVVRSGHYYYYHDYDADCDPVQPCPADDLVRRCLVVVLCVLVCCPVVVVDDPLLDADAGSLLCQQPVQQRVCVVCVSNVHDDDPCSFFADPVSLVVSCVSCVSPPRGCVVSSPDGGSHRDPDRDDPDDLVRVLVVCCVVRNNVRSVVVSVSCVVNVVSVVVSVVRHDDGDGDDD

pLDDT: mean 79.01, std 13.48, range [32.59, 93.75]

Sequence (251 aa):
MASVKPIFTATHPRACSTAFERVFMTRRDSLECVHEPFGEPFYYGPERMSERWMNDNEYRLKSGYANTTYKDVLDTILKVADEHTFLLPLHRSPLDSITNFDHFLPNEAGYDELRRLFDYLISEGVVDRDSLVVLDADDMLDNPEAAIRAYCEKVGIDFRSDMLNWSQDDATHASEAFEKWNGFHNDAIKSSSLRPRSHAQKSCTSESEDEEWKQKYGEDAQRVIRKTVEDNIADYEYLKQFALKIPARTN